Protein AF-A0A7U9RBQ2-F1 (afdb_monomer_lite)

pLDDT: mean 89.45, std 9.36, range [38.97, 98.12]

Structure (mmCIF, N/CA/C/O backbone):
data_AF-A0A7U9RBQ2-F1
#
_entry.id   AF-A0A7U9RBQ2-F1
#
loop_
_atom_site.group_PDB
_atom_site.id
_atom_site.type_symbol
_atom_site.label_atom_id
_atom_site.label_alt_id
_atom_site.label_comp_id
_atom_site.label_asym_id
_atom_site.label_entity_id
_atom_site.label_seq_id
_atom_site.pdbx_PDB_ins_code
_atom_site.Cartn_x
_atom_site.Cartn_y
_atom_site.Cartn_z
_atom_site.occupancy
_atom_site.B_iso_or_equiv
_atom_site.auth_seq_id
_atom_site.auth_comp_id
_atom_site.auth_asym_id
_atom_site.auth_atom_id
_atom_site.pdbx_PDB_model_num
ATOM 1 N N . MET A 1 1 ? -8.011 -4.672 11.203 1.00 78.19 1 MET A N 1
ATOM 2 C CA . MET A 1 1 ? -9.334 -5.337 11.297 1.00 78.19 1 MET A CA 1
ATOM 3 C C . MET A 1 1 ? -9.240 -6.671 11.997 1.00 78.19 1 MET A C 1
ATOM 5 O O . MET A 1 1 ? -9.972 -6.867 12.954 1.00 78.19 1 MET A O 1
ATOM 9 N N . ASP A 1 2 ? -8.351 -7.557 11.550 1.00 78.69 2 ASP A N 1
ATOM 10 C CA . ASP A 1 2 ? -8.229 -8.914 12.105 1.00 78.69 2 ASP A CA 1
ATOM 11 C C . ASP A 1 2 ? -7.796 -8.927 13.587 1.00 78.69 2 ASP A C 1
ATOM 13 O O . ASP A 1 2 ? -8.134 -9.848 14.318 1.00 78.69 2 ASP A O 1
ATOM 17 N N . GLU A 1 3 ? -7.149 -7.859 14.065 1.00 83.38 3 GLU A N 1
ATOM 18 C CA . GLU A 1 3 ? -6.858 -7.638 15.493 1.00 83.38 3 GLU A CA 1
ATOM 19 C C . GLU A 1 3 ? -8.115 -7.396 16.352 1.00 83.38 3 GLU A C 1
ATOM 21 O O . GLU A 1 3 ? -8.122 -7.701 17.540 1.00 83.38 3 GLU A O 1
ATOM 26 N N . PHE A 1 4 ? -9.188 -6.858 15.762 1.00 89.12 4 PHE A N 1
ATOM 27 C CA . PHE A 1 4 ? -10.422 -6.496 16.473 1.00 89.12 4 PHE A CA 1
ATOM 28 C C . PHE A 1 4 ? -11.581 -7.442 16.170 1.00 89.12 4 PHE A C 1
ATOM 30 O O . PHE A 1 4 ? -12.612 -7.359 16.832 1.00 89.12 4 PHE A O 1
ATOM 37 N N . ILE A 1 5 ? -11.458 -8.302 15.154 1.00 89.75 5 ILE A N 1
ATOM 38 C CA . ILE A 1 5 ? -12.539 -9.160 14.667 1.00 89.75 5 ILE A CA 1
ATOM 39 C C . ILE A 1 5 ? -12.012 -10.572 14.448 1.00 89.75 5 ILE A C 1
ATOM 41 O O . ILE A 1 5 ? -11.170 -10.818 13.589 1.00 89.75 5 ILE A O 1
ATOM 45 N N . ASN A 1 6 ? -12.599 -11.523 15.167 1.00 89.56 6 ASN A N 1
ATOM 46 C CA . ASN A 1 6 ? -12.469 -12.934 14.856 1.00 89.56 6 ASN A CA 1
ATOM 47 C C . ASN A 1 6 ? -13.595 -13.327 13.889 1.00 89.56 6 ASN A C 1
ATOM 49 O O . ASN A 1 6 ? -14.746 -13.514 14.295 1.00 89.56 6 ASN A O 1
ATOM 53 N N . TRP A 1 7 ? -13.248 -13.440 12.606 1.00 85.69 7 TRP A N 1
ATOM 54 C CA . TRP A 1 7 ? -14.196 -13.729 11.526 1.00 85.69 7 TRP A CA 1
ATOM 55 C C . TRP A 1 7 ? -14.815 -15.130 11.607 1.00 85.69 7 TRP A C 1
ATOM 57 O O . TRP A 1 7 ? -15.958 -15.299 11.200 1.00 85.69 7 TRP A O 1
ATOM 67 N N . GLU A 1 8 ? -14.108 -16.118 12.1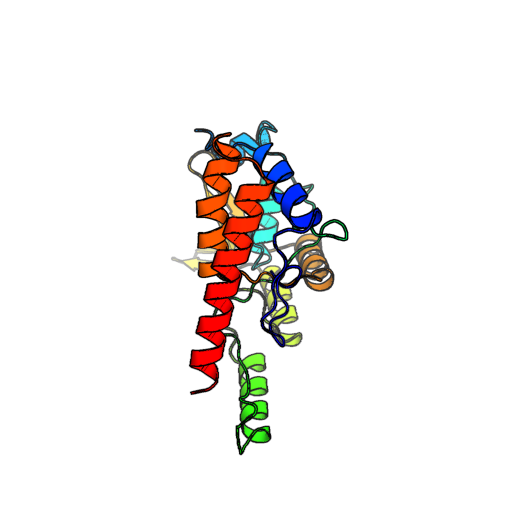64 1.00 84.19 8 GLU A N 1
ATOM 68 C CA . GLU A 1 8 ? -14.617 -17.491 12.312 1.00 84.19 8 GLU A CA 1
ATOM 69 C C . GLU A 1 8 ? -15.716 -17.586 13.375 1.00 84.19 8 GLU A C 1
ATOM 71 O O . GLU A 1 8 ? -16.709 -18.289 13.211 1.00 84.19 8 GLU A O 1
ATOM 76 N N . THR A 1 9 ? -15.540 -16.865 14.482 1.00 87.75 9 THR A N 1
ATOM 77 C CA . THR A 1 9 ? -16.480 -16.872 15.611 1.00 87.75 9 THR A CA 1
ATOM 78 C C . THR A 1 9 ? -17.471 -15.713 15.576 1.00 87.75 9 THR A C 1
ATOM 80 O O . THR A 1 9 ? -18.343 -15.643 16.443 1.00 87.75 9 THR A O 1
ATOM 83 N N . VAL A 1 10 ? -17.348 -14.808 14.596 1.00 87.62 10 VAL A N 1
ATOM 84 C CA . VAL A 1 10 ? -18.203 -13.621 14.431 1.00 87.62 10 VAL A CA 1
ATOM 85 C C . VAL A 1 10 ? -18.199 -12.761 15.709 1.00 87.62 10 VAL A C 1
ATOM 87 O O . VAL A 1 10 ? -19.224 -12.268 16.191 1.00 87.62 10 VAL A O 1
ATOM 90 N N . LYS A 1 11 ? -17.019 -12.621 16.324 1.00 90.31 11 LYS A N 1
ATOM 91 C CA . LYS A 1 11 ? -16.801 -11.819 17.538 1.00 90.31 11 LYS A CA 1
ATOM 92 C C . LYS A 1 11 ? -15.937 -10.613 17.222 1.00 90.31 11 LYS A C 1
ATOM 94 O O . LYS A 1 11 ? -14.989 -10.726 16.451 1.00 90.31 11 LYS A O 1
ATOM 99 N N . CYS A 1 12 ? -16.234 -9.490 17.863 1.00 93.88 12 CYS A N 1
ATOM 100 C CA . CYS A 1 12 ? -15.431 -8.281 17.770 1.00 93.88 12 CYS A CA 1
ATOM 101 C C . CYS A 1 12 ? -15.142 -7.681 19.146 1.00 93.88 12 CYS A C 1
ATOM 103 O O . CYS A 1 12 ? -15.925 -7.874 20.073 1.00 93.88 12 CYS A O 1
ATOM 105 N N . GLU A 1 13 ? -14.052 -6.927 19.259 1.00 94.50 13 GLU A N 1
ATOM 106 C CA . GLU A 1 13 ? -13.660 -6.225 20.479 1.00 94.50 13 GLU A CA 1
ATOM 107 C C . GLU A 1 13 ? -13.175 -4.807 20.159 1.00 94.50 13 GLU A C 1
ATOM 109 O O . GLU A 1 13 ? -12.022 -4.590 19.807 1.00 94.50 13 GLU A O 1
ATOM 114 N N . PHE A 1 14 ? -14.078 -3.834 20.288 1.00 96.25 14 PHE A N 1
ATOM 115 C CA . PHE A 1 14 ? -13.795 -2.405 20.100 1.00 96.25 14 PHE A CA 1
ATOM 116 C C . PHE A 1 14 ? -13.865 -1.598 21.406 1.00 96.25 14 PHE A C 1
ATOM 118 O O . PHE A 1 14 ? -13.741 -0.382 21.388 1.00 96.25 14 PHE A O 1
ATOM 125 N N . THR A 1 15 ? -14.072 -2.246 22.554 1.00 96.88 15 THR A N 1
ATOM 126 C CA . THR A 1 15 ? -14.120 -1.597 23.878 1.00 96.88 15 THR A CA 1
ATOM 127 C C . THR A 1 15 ? -12.834 -1.770 24.685 1.00 96.88 15 THR A C 1
ATOM 129 O O . THR A 1 15 ? -12.701 -1.170 25.754 1.00 96.88 15 THR A O 1
ATOM 132 N N . GLY A 1 16 ? -11.881 -2.554 24.176 1.00 94.56 16 GLY A N 1
ATOM 133 C CA . GLY A 1 16 ? -10.556 -2.728 24.762 1.00 94.56 16 GLY A CA 1
ATOM 134 C C . GLY A 1 16 ? -9.684 -1.472 24.686 1.00 94.56 16 GLY A C 1
ATOM 135 O O . GLY A 1 16 ? -9.874 -0.605 23.829 1.00 94.56 16 GLY A O 1
ATOM 136 N N . ASP A 1 17 ? -8.697 -1.396 25.579 1.00 93.56 17 ASP A N 1
ATOM 137 C CA . ASP A 1 17 ? -7.820 -0.226 25.715 1.00 93.56 17 ASP A CA 1
ATOM 138 C C . ASP A 1 17 ? -7.038 0.078 24.438 1.00 93.56 17 ASP A C 1
ATOM 140 O O . ASP A 1 17 ? -6.958 1.240 24.054 1.00 93.56 17 ASP A O 1
ATOM 144 N N . TYR A 1 18 ? -6.581 -0.951 23.721 1.00 90.19 18 TYR A N 1
ATOM 145 C CA . TYR A 1 18 ? -5.843 -0.785 22.468 1.00 90.19 18 TYR A CA 1
ATOM 146 C C . TYR A 1 18 ? -6.628 0.005 21.405 1.00 90.19 18 TYR A C 1
ATOM 148 O O . TYR A 1 18 ? -6.102 0.940 20.804 1.00 90.19 18 TYR A O 1
ATOM 156 N N . PHE A 1 19 ? -7.919 -0.297 21.212 1.00 93.44 19 PHE A N 1
ATOM 157 C CA . PHE A 1 19 ? -8.750 0.458 20.267 1.00 93.44 19 PHE A CA 1
ATOM 158 C C . PHE A 1 19 ? -8.955 1.908 20.721 1.00 93.44 19 PHE A C 1
ATOM 160 O O . PHE A 1 19 ? -8.943 2.840 19.916 1.00 93.44 19 PHE A O 1
ATOM 167 N N . LYS A 1 20 ? -9.114 2.119 22.030 1.00 95.31 20 LYS A N 1
ATOM 168 C CA . LYS A 1 20 ? -9.244 3.464 22.595 1.00 95.31 20 LYS A CA 1
ATOM 169 C C . LYS A 1 20 ? -7.944 4.261 22.460 1.00 95.31 20 LYS A C 1
ATOM 171 O O . LYS A 1 20 ? -7.999 5.454 22.184 1.00 95.31 20 LYS A O 1
ATOM 176 N N . ASP A 1 21 ? -6.786 3.629 22.624 1.00 91.94 21 ASP A N 1
ATOM 177 C CA . ASP A 1 21 ? -5.486 4.257 22.372 1.00 91.94 21 ASP A CA 1
ATOM 178 C C . ASP A 1 21 ? -5.345 4.676 20.911 1.00 91.94 21 ASP A C 1
ATOM 180 O O . ASP A 1 21 ? -4.911 5.794 20.644 1.00 91.94 21 ASP A O 1
ATOM 184 N N . LEU A 1 22 ? -5.813 3.851 19.972 1.00 90.31 22 LEU A N 1
ATOM 185 C CA . LEU A 1 22 ? -5.833 4.209 18.555 1.00 90.31 22 LEU A CA 1
ATOM 186 C C . LEU A 1 22 ? -6.697 5.452 18.283 1.00 90.31 22 LEU A C 1
ATOM 188 O O . LEU A 1 22 ? -6.266 6.350 17.563 1.00 90.31 22 LEU A O 1
ATOM 192 N N . LEU A 1 23 ? -7.894 5.541 18.876 1.00 93.00 23 LEU A N 1
ATOM 193 C CA . LEU A 1 23 ? -8.747 6.729 18.741 1.00 93.00 23 LEU A CA 1
ATOM 194 C C . LEU A 1 23 ? -8.129 7.968 19.405 1.00 93.00 23 LEU A C 1
ATOM 196 O O . LEU A 1 23 ? -8.217 9.059 18.843 1.00 93.00 23 LEU A O 1
ATOM 200 N N . ARG A 1 24 ? -7.497 7.818 20.579 1.00 93.31 24 ARG A N 1
ATOM 201 C CA . ARG A 1 24 ? -6.750 8.904 21.240 1.00 93.31 24 ARG A CA 1
ATOM 202 C C . ARG A 1 24 ? -5.644 9.426 20.335 1.00 93.31 24 ARG A C 1
ATOM 204 O O . ARG A 1 24 ? -5.594 10.624 20.091 1.00 93.31 24 ARG A O 1
ATOM 211 N N . PHE A 1 25 ? -4.827 8.523 19.801 1.00 88.75 25 PHE A N 1
ATOM 212 C CA . PHE A 1 25 ? -3.746 8.856 18.884 1.00 88.75 25 PHE A CA 1
ATOM 213 C C . PHE A 1 25 ? -4.275 9.563 17.634 1.00 88.75 25 PHE A C 1
ATOM 215 O O . PHE A 1 25 ? -3.819 10.650 17.307 1.00 88.75 25 PHE A O 1
ATOM 222 N N . ALA A 1 26 ? -5.303 9.016 16.978 1.00 89.06 26 ALA A N 1
ATOM 223 C CA . ALA A 1 26 ? -5.903 9.632 15.793 1.00 89.06 26 ALA A CA 1
ATOM 224 C C . ALA A 1 26 ? -6.424 11.055 16.060 1.00 89.06 26 ALA A C 1
ATOM 226 O O . ALA A 1 26 ? -6.301 11.925 15.203 1.00 89.06 26 ALA A O 1
ATOM 227 N N . LYS A 1 27 ? -6.959 11.312 17.260 1.00 90.31 27 LYS A N 1
ATOM 228 C CA . LYS A 1 27 ? -7.442 12.637 17.664 1.00 90.31 27 LYS A CA 1
ATOM 229 C C . LYS A 1 27 ? -6.330 13.687 17.768 1.00 90.31 27 LYS A C 1
ATOM 231 O O . LYS A 1 27 ? -6.611 14.868 17.575 1.00 90.31 27 LYS A O 1
ATOM 236 N N . GLU A 1 28 ? -5.093 13.287 18.068 1.00 87.25 28 GLU A N 1
ATOM 237 C CA . GLU A 1 28 ? -3.948 14.210 18.142 1.00 87.25 28 GLU A CA 1
ATOM 238 C C . GLU A 1 28 ? -3.584 14.794 16.770 1.00 87.25 28 GLU A C 1
ATOM 240 O O . GLU A 1 28 ? -3.012 15.882 16.690 1.00 87.25 28 GLU A O 1
ATOM 245 N N . TYR A 1 29 ? -3.975 14.116 15.688 1.00 78.75 29 TYR A N 1
ATOM 246 C CA . TYR A 1 29 ? -3.727 14.546 14.319 1.00 78.75 29 TYR A CA 1
ATOM 247 C C . TYR A 1 29 ? -5.009 15.095 13.691 1.00 78.75 29 TYR A C 1
ATOM 249 O O . TYR A 1 29 ? -5.823 14.373 13.117 1.00 78.75 29 TYR A O 1
ATOM 257 N N . SER A 1 30 ? -5.174 16.416 13.735 1.00 64.81 30 SER A N 1
ATOM 258 C CA . SER A 1 30 ? -6.153 17.096 12.889 1.00 64.81 30 SER A CA 1
ATOM 259 C C . SER A 1 30 ? -5.649 17.085 11.446 1.00 64.81 30 SER A C 1
ATOM 261 O O . SER A 1 30 ? -4.788 17.887 11.081 1.00 64.81 30 SER A O 1
ATOM 263 N N . GLY A 1 31 ? -6.156 16.166 10.623 1.00 62.00 31 GLY A N 1
ATOM 264 C CA . GLY A 1 31 ? -5.875 16.178 9.190 1.00 62.00 31 GLY A CA 1
ATOM 265 C C . GLY A 1 31 ? -6.195 17.550 8.587 1.00 62.00 31 GLY A C 1
ATOM 266 O O . GLY A 1 31 ? -7.254 18.121 8.849 1.00 62.00 31 GLY A O 1
ATOM 267 N N . GLY A 1 32 ? -5.272 18.090 7.797 1.00 58.75 32 GLY A N 1
ATOM 268 C CA . GLY A 1 32 ? -5.426 19.378 7.133 1.00 58.75 32 GLY A CA 1
ATOM 269 C C . GLY A 1 32 ? -4.809 19.322 5.748 1.00 58.75 32 GLY A C 1
ATOM 270 O O . GLY A 1 32 ? -3.636 18.998 5.602 1.00 58.75 32 GLY A O 1
ATOM 271 N N . TYR A 1 33 ? -5.609 19.634 4.730 1.00 54.50 33 TYR A N 1
ATOM 272 C CA . TYR A 1 33 ? -5.098 19.887 3.389 1.00 54.50 33 TYR A CA 1
ATOM 273 C C . TYR A 1 33 ? -4.350 21.222 3.442 1.00 54.50 33 TYR A C 1
ATOM 275 O O . TYR A 1 33 ? -4.971 22.275 3.621 1.00 54.50 33 TYR A O 1
ATOM 283 N N . THR A 1 34 ? -3.025 21.198 3.349 1.00 60.22 34 THR A N 1
ATOM 284 C CA . THR A 1 34 ? -2.266 22.424 3.104 1.00 60.22 34 THR A CA 1
ATOM 285 C C . THR A 1 34 ? -2.560 22.860 1.664 1.00 60.22 34 THR A C 1
ATOM 287 O O . THR A 1 34 ? -2.767 22.032 0.782 1.00 60.22 34 THR A O 1
ATOM 290 N N . GLN A 1 35 ? -2.640 24.166 1.388 1.00 67.44 35 GLN A N 1
ATOM 291 C CA . GLN A 1 35 ? -2.742 24.639 -0.008 1.00 67.44 35 GLN A CA 1
ATOM 292 C C . GLN A 1 35 ? -1.431 24.421 -0.792 1.00 67.44 35 GLN A C 1
ATOM 294 O O . GLN A 1 35 ? -1.346 24.763 -1.969 1.00 67.44 35 GLN A O 1
ATOM 299 N N . THR A 1 36 ? -0.416 23.880 -0.122 1.00 80.38 36 THR A N 1
ATOM 300 C CA . THR A 1 36 ? 0.915 23.575 -0.627 1.00 80.38 36 THR A CA 1
ATOM 301 C C . THR A 1 36 ? 0.892 22.261 -1.405 1.00 80.38 36 THR A C 1
ATOM 303 O O . THR A 1 36 ? 0.187 21.321 -1.035 1.00 80.38 36 THR A O 1
ATOM 306 N N . SER A 1 37 ? 1.660 22.182 -2.493 1.00 87.06 37 SER A N 1
ATOM 307 C CA . SER A 1 37 ? 1.802 20.929 -3.236 1.00 87.06 37 SER A CA 1
ATOM 308 C C . SER A 1 37 ? 2.556 19.890 -2.397 1.00 87.06 37 SER A C 1
ATOM 310 O O . SER A 1 37 ? 3.314 20.244 -1.491 1.00 87.06 37 SER A O 1
ATOM 312 N N . VAL A 1 38 ? 2.357 18.600 -2.679 1.00 85.19 38 VAL A N 1
ATOM 313 C CA . VAL A 1 38 ? 2.983 17.524 -1.891 1.00 85.19 38 VAL A CA 1
ATOM 314 C C . VAL A 1 38 ? 4.505 17.596 -1.994 1.00 85.19 38 VAL A C 1
ATOM 316 O O . VAL A 1 38 ? 5.178 17.462 -0.976 1.00 85.19 38 VAL A O 1
ATOM 319 N N . SER A 1 39 ? 5.053 17.872 -3.183 1.00 89.19 39 SER A N 1
ATOM 320 C CA . SER A 1 39 ? 6.505 17.988 -3.352 1.00 89.19 39 SER A CA 1
ATOM 321 C C . SER A 1 39 ? 7.085 19.149 -2.544 1.00 89.19 39 SER A C 1
ATOM 323 O O . SER A 1 39 ? 8.145 19.011 -1.941 1.00 89.19 39 SER A O 1
ATOM 325 N N . GLN A 1 40 ? 6.386 20.286 -2.494 1.00 89.50 40 GLN A N 1
ATOM 326 C CA . GLN A 1 40 ? 6.825 21.448 -1.728 1.00 89.50 40 GLN A CA 1
ATOM 327 C C . GLN A 1 40 ? 6.714 21.190 -0.221 1.00 89.50 40 GLN A C 1
ATOM 329 O O . GLN A 1 40 ? 7.654 21.479 0.509 1.00 89.50 40 GLN A O 1
ATOM 334 N N . ALA A 1 41 ? 5.619 20.585 0.241 1.00 88.62 41 ALA A N 1
ATOM 335 C CA . ALA A 1 41 ? 5.433 20.263 1.653 1.00 88.62 41 ALA A CA 1
ATOM 336 C C . ALA A 1 41 ? 6.459 19.231 2.165 1.00 88.62 41 ALA A C 1
ATOM 338 O O . ALA A 1 41 ? 6.899 19.318 3.311 1.00 88.62 41 ALA A O 1
ATOM 339 N N . ILE A 1 42 ? 6.881 18.281 1.321 1.00 88.69 42 ILE A N 1
ATOM 340 C CA . ILE A 1 42 ? 7.999 17.376 1.632 1.00 88.69 42 ILE A CA 1
ATOM 341 C C . ILE A 1 42 ? 9.316 18.164 1.689 1.00 88.69 42 ILE A C 1
ATOM 343 O O . ILE A 1 42 ? 10.042 18.064 2.676 1.00 88.69 42 ILE A O 1
ATOM 347 N N . ALA A 1 43 ? 9.607 18.991 0.679 1.00 87.44 43 ALA A N 1
ATOM 348 C CA . ALA A 1 43 ? 10.851 19.761 0.606 1.00 87.44 43 ALA A CA 1
ATOM 349 C C . ALA A 1 43 ? 11.018 20.777 1.755 1.00 87.44 43 ALA A C 1
ATOM 351 O O . ALA A 1 43 ? 12.137 21.032 2.200 1.00 87.44 43 ALA A O 1
ATOM 352 N N . GLU A 1 44 ? 9.918 21.355 2.242 1.00 89.12 44 GLU A N 1
ATOM 353 C CA . GLU A 1 44 ? 9.892 22.303 3.365 1.00 89.12 44 GLU A CA 1
ATOM 354 C C . GLU A 1 44 ? 9.909 21.604 4.739 1.00 89.12 44 GLU A C 1
ATOM 356 O O . GLU A 1 44 ? 10.135 22.259 5.756 1.00 89.12 44 GLU A O 1
ATOM 361 N N . GLY A 1 45 ? 9.734 20.277 4.781 1.00 85.81 45 GLY A N 1
ATOM 362 C CA . GLY A 1 45 ? 9.688 19.494 6.020 1.00 85.81 45 GLY A CA 1
ATOM 363 C C . GLY A 1 45 ? 8.348 19.563 6.762 1.00 85.81 45 GLY A C 1
ATOM 364 O O . GLY A 1 45 ? 8.261 19.109 7.903 1.00 85.81 45 GLY A O 1
ATOM 365 N N . ASP A 1 46 ? 7.303 20.092 6.121 1.00 84.88 46 ASP A N 1
ATOM 366 C CA . ASP A 1 46 ? 5.937 20.147 6.656 1.00 84.88 46 ASP A CA 1
ATOM 367 C C . ASP A 1 46 ? 5.270 18.760 6.670 1.00 84.88 46 ASP A C 1
ATOM 369 O O . ASP A 1 46 ? 4.378 18.493 7.479 1.00 84.88 46 ASP A O 1
ATOM 373 N N . VAL A 1 47 ? 5.713 17.856 5.787 1.00 81.81 47 VAL A N 1
ATOM 374 C CA . VAL A 1 47 ? 5.279 16.454 5.733 1.00 81.81 47 VAL A CA 1
ATOM 375 C C . VAL A 1 47 ? 6.448 15.541 6.088 1.00 81.81 47 VAL A C 1
ATOM 377 O O . VAL A 1 47 ? 7.355 15.328 5.290 1.00 81.81 47 VAL A O 1
ATOM 380 N N . LEU A 1 48 ? 6.389 14.949 7.283 1.00 77.44 48 LEU A N 1
ATOM 381 C CA . LEU A 1 48 ? 7.377 13.964 7.744 1.00 77.44 48 LEU A CA 1
ATOM 382 C C . LEU A 1 48 ? 7.086 12.545 7.238 1.00 77.44 48 LEU A C 1
ATOM 384 O O . LEU A 1 48 ? 8.005 11.759 7.041 1.00 77.44 48 LEU A O 1
ATOM 388 N N . LEU A 1 49 ? 5.807 12.207 7.050 1.00 81.75 49 LEU A N 1
ATOM 389 C CA . LEU A 1 49 ? 5.343 10.884 6.632 1.00 81.75 49 LEU A CA 1
ATOM 390 C C . LEU A 1 49 ? 4.227 11.049 5.603 1.00 81.75 49 LEU A C 1
ATOM 392 O O . LEU A 1 49 ? 3.301 11.831 5.817 1.00 81.75 49 LEU A O 1
ATOM 396 N N . SER A 1 50 ? 4.284 10.284 4.515 1.00 82.75 50 SER A N 1
ATOM 397 C CA . SER A 1 50 ? 3.199 10.201 3.538 1.00 82.75 50 SER A CA 1
ATOM 398 C C . SER A 1 50 ? 2.735 8.760 3.361 1.00 82.75 50 SER A C 1
ATOM 400 O O . SER A 1 50 ? 3.472 7.799 3.593 1.00 82.75 50 SER A O 1
ATOM 402 N N . ILE A 1 51 ? 1.469 8.608 2.973 1.00 83.38 51 ILE A N 1
ATOM 403 C CA . ILE A 1 51 ? 0.920 7.311 2.594 1.00 83.38 51 ILE A CA 1
ATOM 404 C C . ILE A 1 51 ? 1.282 7.071 1.128 1.00 83.38 51 ILE A C 1
ATOM 406 O O . ILE A 1 51 ? 0.773 7.759 0.245 1.00 83.38 51 ILE A O 1
ATOM 410 N N . GLY A 1 52 ? 2.143 6.085 0.881 1.00 81.81 52 GLY A N 1
ATOM 411 C CA . GLY A 1 52 ? 2.549 5.664 -0.458 1.00 81.81 52 GLY A CA 1
ATOM 412 C C . GLY A 1 52 ? 2.000 4.288 -0.834 1.00 81.81 52 GLY A C 1
ATOM 413 O O . GLY A 1 52 ? 1.802 3.422 0.019 1.00 81.81 52 GLY A O 1
ATOM 414 N N . VAL A 1 53 ? 1.787 4.073 -2.133 1.00 88.88 53 VAL A N 1
ATOM 415 C CA . VAL A 1 53 ? 1.533 2.752 -2.723 1.00 88.88 53 VAL A CA 1
ATOM 416 C C . VAL A 1 53 ? 2.641 2.485 -3.731 1.00 88.88 53 VAL A C 1
ATOM 418 O O . VAL A 1 53 ? 2.779 3.231 -4.694 1.00 88.88 53 VAL A O 1
ATOM 421 N N . ILE 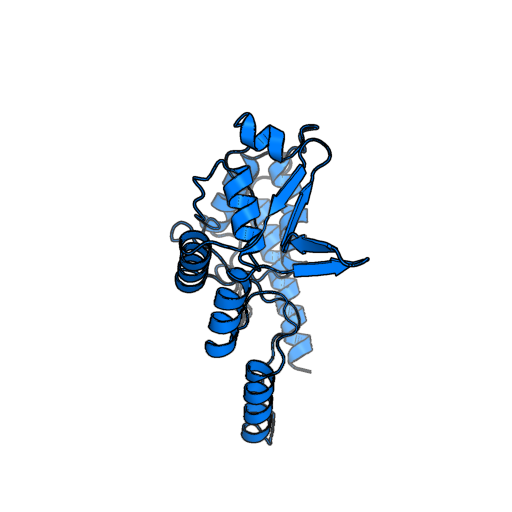A 1 54 ? 3.418 1.425 -3.509 1.00 93.50 54 ILE A N 1
ATOM 422 C CA . ILE A 1 54 ? 4.470 0.990 -4.432 1.00 93.50 54 ILE A CA 1
ATOM 423 C C . ILE A 1 54 ? 3.963 -0.230 -5.189 1.00 93.50 54 ILE A C 1
ATOM 425 O O . ILE A 1 54 ? 3.716 -1.282 -4.600 1.00 93.50 54 ILE A O 1
ATOM 429 N N . SER A 1 55 ? 3.778 -0.075 -6.496 1.00 93.50 55 SER A N 1
ATOM 430 C CA . SER A 1 55 ? 3.268 -1.117 -7.392 1.00 93.50 55 SER A CA 1
ATOM 431 C C . SER A 1 55 ? 4.216 -1.420 -8.559 1.00 93.50 55 SER A C 1
ATOM 433 O O . SER A 1 55 ? 3.973 -2.339 -9.343 1.00 93.50 55 SER A O 1
ATOM 435 N N . SER A 1 56 ? 5.305 -0.659 -8.663 1.00 95.56 56 SER A N 1
ATOM 436 C CA . SER A 1 56 ? 6.348 -0.774 -9.674 1.00 95.56 56 SER A CA 1
ATOM 437 C C . SER A 1 56 ? 7.671 -0.194 -9.157 1.00 95.56 56 SER A C 1
ATOM 439 O O . SER A 1 56 ? 7.701 0.504 -8.143 1.00 95.56 56 SER A O 1
ATOM 441 N N . VAL A 1 57 ? 8.772 -0.448 -9.872 1.00 97.06 57 VAL A N 1
ATOM 442 C CA . VAL A 1 57 ? 10.068 0.200 -9.587 1.00 97.06 57 VAL A CA 1
ATOM 443 C C . VAL A 1 57 ? 10.012 1.704 -9.878 1.00 97.06 57 VAL A C 1
ATOM 445 O O . VAL A 1 57 ? 10.587 2.499 -9.148 1.00 97.06 57 VAL A O 1
ATOM 448 N N . THR A 1 58 ? 9.229 2.105 -10.879 1.00 96.81 58 THR A N 1
ATOM 449 C CA . THR A 1 58 ? 8.943 3.508 -11.209 1.00 96.81 58 THR A CA 1
ATOM 450 C C . THR A 1 58 ? 8.306 4.254 -10.033 1.00 96.81 58 THR A C 1
ATOM 452 O O . THR A 1 58 ? 8.716 5.374 -9.739 1.00 96.81 58 THR A O 1
ATOM 455 N N . ASP A 1 59 ? 7.362 3.633 -9.315 1.00 95.69 59 ASP A N 1
ATOM 456 C CA . ASP A 1 59 ? 6.763 4.242 -8.118 1.00 95.69 59 ASP A CA 1
ATOM 457 C C . ASP A 1 59 ? 7.820 4.480 -7.032 1.00 95.69 59 ASP A C 1
ATOM 459 O O . ASP A 1 59 ? 7.840 5.545 -6.418 1.00 95.69 59 ASP A O 1
ATOM 463 N N . TYR A 1 60 ? 8.722 3.512 -6.820 1.00 95.81 60 TYR A N 1
ATOM 464 C CA . TYR A 1 60 ? 9.836 3.656 -5.881 1.00 95.81 60 TYR A CA 1
ATOM 465 C C . TYR A 1 60 ? 10.755 4.820 -6.269 1.00 95.81 60 TYR A C 1
ATOM 467 O O . TYR A 1 60 ? 11.031 5.665 -5.423 1.00 95.81 60 TYR A O 1
ATOM 475 N N . GLN A 1 61 ? 11.166 4.913 -7.538 1.00 96.75 61 GLN A N 1
ATOM 476 C CA . GLN A 1 61 ? 12.023 6.002 -8.026 1.00 96.75 61 GLN A CA 1
ATOM 477 C C . GLN A 1 61 ? 11.371 7.372 -7.824 1.00 96.75 61 GLN A C 1
ATOM 479 O O . GLN A 1 61 ? 12.025 8.306 -7.371 1.00 96.75 61 GLN A O 1
ATOM 484 N N . ILE A 1 62 ? 10.067 7.480 -8.103 1.00 95.31 62 ILE A N 1
ATOM 485 C CA . ILE A 1 62 ? 9.305 8.711 -7.875 1.00 95.31 62 ILE A CA 1
ATOM 486 C C . ILE A 1 62 ? 9.315 9.094 -6.393 1.00 95.31 62 ILE A C 1
ATOM 488 O O . ILE A 1 62 ? 9.565 10.252 -6.068 1.00 95.31 62 ILE A O 1
ATOM 492 N N . GLN A 1 63 ? 9.060 8.144 -5.488 1.00 93.88 63 GLN A N 1
ATOM 493 C CA . GLN A 1 63 ? 9.121 8.435 -4.054 1.00 93.88 63 GLN A CA 1
ATOM 494 C C . GLN A 1 63 ? 10.545 8.795 -3.614 1.00 93.88 63 GLN A C 1
ATOM 496 O O . GLN A 1 63 ? 10.721 9.745 -2.861 1.00 93.88 63 GLN A O 1
ATOM 501 N N . SER A 1 64 ? 11.561 8.082 -4.100 1.00 93.31 64 SER A N 1
ATOM 502 C CA . SER A 1 64 ? 12.958 8.347 -3.753 1.00 93.31 64 SER A CA 1
ATOM 503 C C . SER A 1 64 ? 13.368 9.764 -4.165 1.00 93.31 64 SER A C 1
ATOM 505 O O . SER A 1 64 ? 13.868 10.517 -3.335 1.00 93.31 64 SER A O 1
ATOM 507 N N . GLU A 1 65 ? 13.039 10.189 -5.388 1.00 93.31 65 GLU A N 1
ATOM 508 C CA . GLU A 1 65 ? 13.297 11.552 -5.874 1.00 93.31 65 GLU A CA 1
ATOM 509 C C . GLU A 1 65 ? 12.581 12.616 -5.025 1.00 93.31 65 GLU A C 1
ATOM 511 O O . GLU A 1 65 ? 13.193 13.606 -4.624 1.00 93.31 65 GLU A O 1
ATOM 516 N N . LEU A 1 66 ? 11.300 12.407 -4.690 1.00 91.38 66 LEU A N 1
ATOM 517 C CA . LEU A 1 66 ? 10.531 13.350 -3.865 1.00 91.38 66 LEU A CA 1
ATOM 518 C C . LEU A 1 66 ? 11.128 13.549 -2.468 1.00 91.38 66 LEU A C 1
ATOM 520 O O . LEU A 1 66 ? 11.062 14.652 -1.928 1.00 91.38 66 LEU A O 1
ATOM 524 N N . TYR A 1 67 ? 11.710 12.495 -1.896 1.00 90.69 67 TYR A N 1
ATOM 525 C CA . TYR A 1 67 ? 12.338 12.506 -0.575 1.00 90.69 67 TYR A CA 1
ATOM 526 C C . TYR A 1 67 ? 13.856 12.761 -0.623 1.00 90.69 67 TYR A C 1
ATOM 528 O O . TYR A 1 67 ? 14.533 12.663 0.398 1.00 90.69 67 TYR A O 1
ATOM 536 N N . GLY A 1 68 ? 14.406 13.128 -1.786 1.00 88.38 68 GLY A N 1
ATOM 537 C CA . GLY A 1 68 ? 15.819 13.490 -1.933 1.00 88.38 68 GLY A CA 1
ATOM 538 C C . GLY A 1 68 ? 16.796 12.309 -1.874 1.00 88.38 68 GLY A C 1
ATOM 539 O O . GLY A 1 68 ? 17.967 12.504 -1.552 1.00 88.38 68 GLY A O 1
ATOM 540 N N . GLY A 1 69 ? 16.330 11.096 -2.175 1.00 85.56 69 GLY A N 1
ATOM 541 C CA . GLY A 1 69 ? 17.132 9.875 -2.286 1.00 85.56 69 GLY A CA 1
ATOM 542 C C . GLY A 1 69 ? 17.273 9.057 -0.998 1.00 85.56 69 GLY A C 1
ATOM 543 O O . GLY A 1 69 ? 17.729 7.918 -1.065 1.00 85.56 69 GLY A O 1
ATOM 544 N N . ASP A 1 70 ? 16.881 9.598 0.161 1.00 82.69 70 ASP A N 1
ATOM 545 C CA . ASP A 1 70 ? 16.909 8.894 1.452 1.00 82.69 70 ASP A CA 1
ATOM 546 C C . ASP A 1 70 ? 15.483 8.538 1.893 1.00 82.69 70 ASP A C 1
ATOM 548 O O . ASP A 1 70 ? 14.799 9.295 2.585 1.00 82.69 70 ASP A O 1
ATOM 552 N N . LEU A 1 71 ? 15.004 7.387 1.418 1.00 86.94 71 LEU A N 1
ATOM 553 C CA . LEU A 1 71 ? 13.637 6.919 1.621 1.00 86.94 71 LEU A CA 1
ATOM 554 C C . LEU A 1 71 ? 13.615 5.625 2.438 1.00 86.94 71 LEU A C 1
ATOM 556 O O . LEU A 1 71 ? 14.275 4.646 2.102 1.00 86.94 71 LEU A O 1
ATOM 560 N N . THR A 1 72 ? 12.776 5.586 3.476 1.00 88.44 72 THR A N 1
ATOM 561 C CA . THR A 1 72 ? 12.517 4.372 4.264 1.00 88.44 72 THR A CA 1
ATOM 562 C C . THR A 1 72 ? 11.023 4.074 4.335 1.00 88.44 72 THR A C 1
ATOM 564 O O . THR A 1 72 ? 10.222 4.918 4.737 1.00 88.44 72 THR A O 1
ATOM 567 N N . PHE A 1 73 ? 10.642 2.834 4.024 1.00 89.38 73 PHE A N 1
ATOM 568 C CA . PHE A 1 73 ? 9.269 2.353 4.177 1.00 89.38 73 PHE A CA 1
ATOM 569 C C . PHE A 1 73 ? 9.066 1.717 5.554 1.00 89.38 73 PHE A C 1
ATOM 571 O O . PHE A 1 73 ? 9.265 0.520 5.735 1.00 89.38 73 PHE A O 1
ATOM 578 N N . ILE A 1 74 ? 8.636 2.515 6.533 1.00 88.44 74 ILE A N 1
ATOM 579 C CA . ILE A 1 74 ? 8.380 2.027 7.903 1.00 88.44 74 ILE A CA 1
ATOM 580 C C . ILE A 1 74 ? 7.022 1.321 8.060 1.00 88.44 74 ILE A C 1
ATOM 582 O O . ILE A 1 74 ? 6.816 0.564 9.009 1.00 88.44 74 ILE A O 1
ATOM 586 N N . GLY A 1 75 ? 6.101 1.552 7.118 1.00 87.44 75 GLY A N 1
ATOM 587 C CA . GLY A 1 75 ? 4.763 0.967 7.107 1.00 87.44 75 GLY A CA 1
ATOM 588 C C . GLY A 1 75 ? 3.773 1.601 8.088 1.00 87.44 75 GLY A C 1
ATOM 589 O O . GLY A 1 75 ? 3.971 2.717 8.562 1.00 87.44 75 GLY A O 1
ATOM 590 N N . TYR A 1 76 ? 2.671 0.898 8.353 1.00 82.06 76 TYR A N 1
ATOM 591 C CA . TYR A 1 76 ? 1.606 1.381 9.235 1.00 82.06 76 TYR A CA 1
ATOM 592 C C . TYR A 1 76 ? 1.881 1.018 10.697 1.00 82.06 76 TYR A C 1
ATOM 594 O O . TYR A 1 76 ? 2.484 -0.029 10.946 1.00 82.06 76 TYR A O 1
ATOM 602 N N . PRO A 1 77 ? 1.400 1.823 11.663 1.00 78.44 77 PRO A N 1
ATOM 603 C CA . PRO A 1 77 ? 1.357 1.419 13.064 1.00 78.44 77 PRO A CA 1
ATOM 604 C C . PRO A 1 77 ? 0.546 0.127 13.245 1.00 78.44 77 PRO A C 1
ATOM 606 O O . PRO A 1 77 ? -0.529 -0.027 12.665 1.00 78.44 77 PRO A O 1
ATOM 609 N N . THR A 1 78 ? 1.060 -0.781 14.067 1.00 76.94 78 THR A N 1
ATOM 610 C CA . THR A 1 78 ? 0.462 -2.074 14.442 1.00 76.94 78 THR A CA 1
ATOM 611 C C . THR A 1 78 ? 0.625 -2.292 15.946 1.00 76.94 78 THR A C 1
ATOM 613 O O . THR A 1 78 ? 1.356 -1.545 16.601 1.00 76.94 78 THR A O 1
ATOM 616 N N . ALA A 1 79 ? -0.029 -3.306 16.518 1.00 72.25 79 ALA A N 1
ATOM 617 C CA . ALA A 1 79 ? 0.126 -3.621 17.941 1.00 72.25 79 ALA A CA 1
ATOM 618 C C . ALA A 1 79 ? 1.586 -3.943 18.335 1.00 72.25 79 ALA A C 1
ATOM 620 O O . ALA A 1 79 ? 2.013 -3.593 19.434 1.00 72.25 79 ALA A O 1
ATOM 621 N N . ASP A 1 80 ? 2.358 -4.537 17.418 1.00 76.06 80 ASP A N 1
ATOM 622 C CA . ASP A 1 80 ? 3.735 -4.991 17.653 1.00 76.06 80 ASP A CA 1
ATOM 623 C C . ASP A 1 80 ? 4.811 -4.018 17.117 1.00 76.06 80 ASP A C 1
ATOM 625 O O . ASP A 1 80 ? 5.998 -4.347 17.103 1.00 76.06 80 ASP A O 1
ATOM 629 N N . GLY A 1 81 ? 4.428 -2.808 16.686 1.00 82.69 81 GLY A N 1
ATOM 630 C CA . GLY A 1 81 ? 5.349 -1.796 16.154 1.00 82.69 81 GLY A CA 1
ATOM 631 C C . GLY A 1 81 ? 4.863 -1.194 14.839 1.00 82.69 81 GLY A C 1
ATOM 632 O O . GLY A 1 81 ? 3.752 -0.673 14.768 1.00 82.69 81 GLY A O 1
ATOM 633 N N . SER A 1 82 ? 5.673 -1.251 13.784 1.00 85.50 82 SER A N 1
ATOM 634 C CA . SER A 1 82 ? 5.292 -0.790 12.445 1.00 85.50 82 SER A CA 1
ATOM 635 C C . SER A 1 82 ? 5.558 -1.865 11.395 1.00 85.50 82 SER A C 1
ATOM 637 O O . SER A 1 82 ? 6.454 -2.691 11.560 1.00 85.50 82 SER A O 1
ATOM 639 N N . GLY A 1 83 ? 4.790 -1.866 10.307 1.00 86.12 83 GLY A N 1
ATOM 640 C CA . GLY A 1 83 ? 5.061 -2.781 9.201 1.00 86.12 83 GLY A CA 1
ATOM 641 C C . GLY A 1 83 ? 4.345 -2.422 7.910 1.00 86.12 83 GLY A C 1
ATOM 642 O O . GLY A 1 83 ? 3.216 -1.920 7.906 1.00 86.12 83 GLY A O 1
ATOM 643 N N . THR A 1 84 ? 5.015 -2.669 6.788 1.00 89.56 84 THR A N 1
ATOM 644 C CA . THR A 1 84 ? 4.450 -2.484 5.449 1.00 89.56 84 THR A CA 1
ATOM 645 C C . THR A 1 84 ? 3.370 -3.528 5.189 1.00 89.56 84 THR A C 1
ATOM 647 O O . THR A 1 84 ? 3.364 -4.613 5.775 1.00 89.56 84 THR A O 1
ATOM 650 N N . ALA A 1 85 ? 2.407 -3.177 4.338 1.00 88.56 85 ALA A N 1
ATOM 651 C CA . ALA A 1 85 ? 1.246 -4.011 4.079 1.00 88.56 85 ALA A CA 1
ATOM 652 C C . ALA A 1 85 ? 1.046 -4.237 2.579 1.00 88.56 85 ALA A C 1
ATOM 654 O O . ALA A 1 85 ? 1.086 -3.295 1.790 1.00 88.56 85 ALA A O 1
ATOM 655 N N . ILE A 1 86 ? 0.766 -5.482 2.195 1.00 89.19 86 ILE A N 1
ATOM 656 C CA . ILE A 1 86 ? 0.468 -5.858 0.813 1.00 89.19 86 ILE A CA 1
ATOM 657 C C . ILE A 1 86 ? -1.018 -5.642 0.535 1.00 89.19 86 ILE A C 1
ATOM 659 O O . ILE A 1 86 ? -1.883 -6.253 1.172 1.00 89.19 86 ILE A O 1
ATOM 663 N N . GLY A 1 87 ? -1.315 -4.797 -0.450 1.00 87.44 87 GLY A N 1
ATOM 664 C CA . GLY A 1 87 ? -2.635 -4.678 -1.061 1.00 87.44 87 GLY A CA 1
ATOM 665 C C . GLY A 1 87 ? -2.721 -5.509 -2.339 1.00 87.44 87 GLY A C 1
ATOM 666 O O . GLY A 1 87 ? -1.794 -5.522 -3.142 1.00 87.44 87 GLY A O 1
ATOM 667 N N . TYR A 1 88 ? -3.849 -6.187 -2.552 1.00 83.00 88 TYR A N 1
ATOM 668 C CA . TYR A 1 88 ? -4.107 -6.889 -3.809 1.00 83.00 88 TYR A CA 1
ATOM 669 C C . TYR A 1 88 ? -4.841 -5.968 -4.776 1.00 83.00 88 TYR A C 1
ATOM 671 O O . TYR A 1 88 ? -5.878 -5.400 -4.432 1.00 83.00 88 TYR A O 1
ATOM 679 N N . ARG A 1 89 ? -4.331 -5.869 -6.003 1.00 76.00 89 ARG A N 1
ATOM 680 C CA . ARG A 1 89 ? -5.028 -5.216 -7.109 1.00 76.00 89 ARG A CA 1
ATOM 681 C C . ARG A 1 89 ? -5.906 -6.241 -7.829 1.00 76.00 89 ARG A C 1
ATOM 683 O O . ARG A 1 89 ? -5.418 -7.274 -8.274 1.00 76.00 89 ARG A O 1
ATOM 690 N N . GLY A 1 90 ? -7.191 -5.929 -7.979 1.00 70.25 90 GLY A N 1
ATOM 691 C CA . GLY A 1 90 ? -8.138 -6.765 -8.717 1.00 70.25 90 GLY A CA 1
ATOM 692 C C . GLY A 1 90 ? -8.675 -7.956 -7.917 1.00 70.25 90 GLY A C 1
ATOM 693 O O . GLY A 1 90 ? -8.837 -7.891 -6.699 1.00 70.25 90 GLY A O 1
ATOM 694 N N . SER A 1 91 ? -9.016 -9.032 -8.629 1.00 68.81 91 SER A N 1
ATOM 695 C CA . SER A 1 91 ? -9.719 -10.179 -8.047 1.00 68.81 91 SER A CA 1
ATOM 696 C C . SER A 1 91 ? -8.773 -11.083 -7.262 1.00 68.81 91 SER A C 1
ATOM 698 O O . SER A 1 91 ? -7.764 -11.551 -7.784 1.00 68.81 91 SER A O 1
ATOM 700 N N . GLN A 1 92 ? -9.139 -11.382 -6.018 1.00 78.12 92 GLN A N 1
ATOM 701 C CA . GLN A 1 92 ? -8.542 -12.474 -5.254 1.00 78.12 92 GLN A CA 1
ATOM 702 C C . GLN A 1 92 ? -9.193 -13.783 -5.702 1.00 78.12 92 GLN A C 1
ATOM 704 O O . GLN A 1 92 ? -10.419 -13.888 -5.730 1.00 78.12 92 GLN A O 1
ATOM 709 N N . LEU A 1 93 ? -8.379 -14.771 -6.069 1.00 85.75 93 LEU A N 1
ATOM 710 C CA . LEU A 1 93 ? -8.874 -16.097 -6.426 1.00 85.75 93 LEU A CA 1
ATOM 711 C C . LEU A 1 93 ? -9.005 -16.957 -5.170 1.00 85.75 93 LEU A C 1
ATOM 713 O O . LEU A 1 93 ? -8.090 -17.017 -4.351 1.00 85.75 93 LEU A O 1
ATOM 717 N N . ALA A 1 94 ? -10.135 -17.644 -5.048 1.00 89.44 94 ALA A N 1
ATOM 718 C CA . ALA A 1 94 ? -10.388 -18.625 -4.004 1.00 89.44 94 ALA A CA 1
ATOM 719 C C . ALA A 1 94 ? -11.080 -19.848 -4.612 1.00 89.44 94 ALA A C 1
ATOM 721 O O . ALA A 1 94 ? -11.836 -19.729 -5.577 1.00 89.44 94 ALA A O 1
ATOM 722 N N . ILE A 1 95 ? -10.824 -21.021 -4.036 1.00 94.06 95 ILE A N 1
ATOM 723 C CA . ILE A 1 95 ? -11.523 -22.259 -4.384 1.00 94.06 95 ILE A CA 1
ATOM 724 C C . ILE A 1 95 ? -12.591 -22.482 -3.321 1.00 94.06 95 ILE A C 1
ATOM 726 O O . ILE A 1 95 ? -12.283 -22.489 -2.129 1.00 94.06 95 ILE A O 1
ATOM 730 N N . SER A 1 96 ? -13.843 -22.649 -3.748 1.00 93.06 96 SER A N 1
ATOM 731 C CA . SER A 1 96 ? -14.932 -22.962 -2.824 1.00 93.06 96 SER A CA 1
ATOM 732 C C . SER A 1 96 ? -14.653 -24.279 -2.100 1.00 93.06 96 SER A C 1
ATOM 734 O O . SER A 1 96 ? -14.294 -25.281 -2.728 1.00 93.06 96 SER A O 1
ATOM 736 N N . ASN A 1 97 ? -14.872 -24.294 -0.785 1.00 90.44 97 ASN A N 1
ATOM 737 C CA . ASN A 1 97 ? -14.792 -25.518 0.006 1.00 90.44 97 ASN A CA 1
ATOM 738 C C . ASN A 1 97 ? -15.799 -26.580 -0.475 1.00 90.44 97 ASN A C 1
ATOM 740 O O . ASN A 1 97 ? -15.515 -27.775 -0.399 1.00 90.44 97 ASN A O 1
ATOM 744 N N . ASP A 1 98 ? -16.917 -26.143 -1.051 1.00 93.50 98 ASP A N 1
ATOM 745 C CA . ASP A 1 98 ? -17.992 -27.011 -1.538 1.00 93.50 98 ASP A CA 1
ATOM 746 C C . ASP A 1 98 ? -17.813 -27.408 -3.011 1.00 93.50 98 ASP A C 1
ATOM 748 O O . ASP A 1 98 ? -18.697 -28.014 -3.605 1.00 93.50 98 ASP A O 1
ATOM 752 N N . SER A 1 99 ? -16.681 -27.061 -3.635 1.00 94.69 99 SER A N 1
ATOM 753 C CA . SER A 1 99 ? -16.384 -27.499 -4.999 1.00 94.69 99 SER A CA 1
ATOM 754 C C . SER A 1 99 ? -16.127 -29.007 -5.044 1.00 94.69 99 SER A C 1
ATOM 756 O O . SER A 1 99 ? -15.311 -29.520 -4.267 1.00 94.69 99 SER A O 1
ATOM 758 N N . ASP A 1 100 ? -16.783 -29.685 -5.988 1.00 96.06 100 ASP A N 1
ATOM 759 C CA . ASP A 1 100 ? -16.579 -31.108 -6.278 1.00 96.06 100 ASP A CA 1
ATOM 760 C C . ASP A 1 100 ? -15.265 -31.376 -7.042 1.00 96.06 100 ASP A C 1
ATOM 762 O O . ASP A 1 100 ? -14.713 -32.467 -6.935 1.00 96.06 100 ASP A O 1
ATOM 766 N N . ASP A 1 101 ? -14.718 -30.370 -7.741 1.00 96.19 101 ASP A N 1
ATOM 767 C CA . ASP A 1 101 ? -13.540 -30.482 -8.619 1.00 96.19 101 ASP A CA 1
ATOM 768 C C . ASP A 1 101 ? -12.397 -29.540 -8.180 1.00 96.19 101 ASP A C 1
ATOM 770 O O . ASP A 1 101 ? -11.899 -28.702 -8.946 1.00 96.19 101 ASP A O 1
ATOM 774 N N . LYS A 1 102 ? -11.966 -29.653 -6.917 1.00 96.94 102 LYS A N 1
ATOM 775 C CA . LYS A 1 102 ? -10.936 -28.773 -6.327 1.00 96.94 102 LYS A CA 1
ATOM 776 C C . LYS A 1 102 ? -9.600 -28.847 -7.064 1.00 96.94 102 LYS A C 1
ATOM 778 O O . LYS A 1 102 ? -8.922 -27.830 -7.201 1.00 96.94 102 LYS A O 1
ATOM 783 N N . GLU A 1 103 ? -9.227 -30.020 -7.566 1.00 97.12 103 GLU A N 1
ATOM 784 C CA . GLU A 1 103 ? -7.989 -30.235 -8.312 1.00 97.12 103 GLU A CA 1
ATOM 785 C C . GLU A 1 103 ? -7.992 -29.455 -9.630 1.00 97.12 103 GLU A C 1
ATOM 787 O O . GLU A 1 103 ? -7.030 -28.753 -9.933 1.00 97.12 103 GLU A O 1
ATOM 792 N N . ALA A 1 104 ? -9.086 -29.512 -10.394 1.00 96.75 104 ALA A N 1
ATOM 793 C CA . ALA A 1 104 ? -9.201 -28.773 -11.650 1.00 96.75 104 ALA A CA 1
ATOM 794 C C . ALA A 1 104 ? -9.228 -27.255 -11.411 1.00 96.75 104 ALA A C 1
ATOM 796 O O . ALA A 1 104 ? -8.567 -26.498 -12.128 1.00 96.75 104 ALA A O 1
ATOM 797 N N . ALA A 1 105 ? -9.936 -26.806 -10.368 1.00 96.88 105 ALA A N 1
ATOM 798 C CA . ALA A 1 105 ? -9.921 -25.407 -9.951 1.00 96.88 105 ALA A CA 1
ATOM 799 C C . ALA A 1 105 ? -8.505 -24.946 -9.559 1.00 96.88 105 ALA A C 1
ATOM 801 O O . ALA A 1 105 ? -8.087 -23.845 -9.920 1.00 96.88 105 ALA A O 1
ATOM 802 N N . TRP A 1 106 ? -7.733 -25.797 -8.880 1.00 95.94 106 TRP A N 1
ATOM 803 C CA . TRP A 1 106 ? -6.344 -25.511 -8.531 1.00 95.94 106 TRP A CA 1
ATOM 804 C C . TRP A 1 106 ? -5.427 -25.411 -9.754 1.00 95.94 106 TRP A C 1
ATOM 806 O O . TRP A 1 106 ? -4.603 -24.495 -9.825 1.00 95.94 106 TRP A O 1
ATOM 816 N N . GLU A 1 107 ? -5.589 -26.284 -10.751 1.00 96.75 107 GLU A N 1
ATOM 817 C CA . GLU A 1 107 ? -4.858 -26.162 -12.019 1.00 96.75 107 GLU A CA 1
ATOM 818 C C . GLU A 1 107 ? -5.151 -24.828 -12.720 1.00 96.75 107 GLU A C 1
ATOM 820 O O . GLU A 1 107 ? -4.227 -24.172 -13.208 1.00 96.75 107 GLU A O 1
ATOM 825 N N . PHE A 1 108 ? -6.408 -24.374 -12.701 1.00 94.00 108 PHE A N 1
ATOM 826 C CA . PHE A 1 108 ? -6.768 -23.058 -13.228 1.00 94.00 108 PHE A CA 1
ATOM 827 C C . PHE A 1 108 ? -6.097 -21.915 -12.454 1.00 94.00 108 PHE A C 1
ATOM 829 O O . PHE A 1 108 ? -5.534 -21.012 -13.073 1.00 94.00 108 PHE A O 1
ATOM 836 N N . VAL A 1 109 ? -6.106 -21.956 -11.116 1.00 92.88 109 VAL A N 1
ATOM 837 C CA . VAL A 1 109 ? -5.448 -20.935 -10.280 1.00 92.88 109 VAL A CA 1
ATOM 838 C C . VAL A 1 109 ? -3.956 -20.854 -10.600 1.00 92.88 109 VAL A C 1
ATOM 840 O O . VAL A 1 109 ? -3.443 -19.758 -10.823 1.00 92.88 109 VAL A O 1
ATOM 843 N N . LYS A 1 110 ? -3.260 -21.994 -10.698 1.00 91.94 110 LYS A N 1
ATOM 844 C CA . LYS A 1 110 ? -1.840 -22.024 -11.086 1.00 91.94 110 LYS A CA 1
ATOM 845 C C . LYS A 1 110 ? -1.617 -21.416 -12.466 1.00 91.94 110 LYS A C 1
ATOM 847 O O . LYS A 1 110 ? -0.758 -20.549 -12.610 1.00 91.94 110 LYS A O 1
ATOM 852 N N . TYR A 1 111 ? -2.406 -21.833 -13.457 1.00 92.56 111 TYR A N 1
ATOM 853 C CA . TYR A 1 111 ? -2.314 -21.295 -14.811 1.00 92.56 111 TYR A CA 1
ATOM 854 C C . TYR A 1 111 ? -2.507 -19.775 -14.825 1.00 92.56 111 TYR A C 1
ATOM 856 O O . TYR A 1 111 ? -1.715 -19.062 -15.444 1.00 92.56 111 TYR A O 1
ATOM 864 N N . TYR A 1 112 ? -3.516 -19.270 -14.112 1.00 90.50 112 TYR A N 1
ATOM 865 C CA . TYR A 1 112 ? -3.781 -17.840 -14.012 1.00 90.50 112 TYR A CA 1
ATOM 866 C C . TYR A 1 112 ? -2.632 -17.092 -13.331 1.00 90.50 112 TYR A C 1
ATOM 868 O O . TYR A 1 112 ? -2.177 -16.087 -13.861 1.00 90.50 112 TYR A O 1
ATOM 876 N N . LEU A 1 113 ? -2.097 -17.579 -12.210 1.00 88.00 113 LEU A N 1
ATOM 877 C CA . LEU A 1 113 ? -0.961 -16.924 -11.547 1.00 88.00 113 LEU A CA 1
ATOM 878 C C . LEU A 1 113 ? 0.295 -16.895 -12.433 1.00 88.00 113 LEU A C 1
ATOM 880 O O . LEU A 1 113 ? 1.058 -15.936 -12.391 1.00 88.00 113 LEU A O 1
ATOM 884 N N . GLN A 1 114 ? 0.495 -17.917 -13.266 1.00 89.31 114 GLN A N 1
ATOM 885 C CA . GLN A 1 114 ? 1.646 -18.023 -14.166 1.00 89.31 114 GLN A CA 1
ATOM 886 C C . GLN A 1 114 ? 1.510 -17.234 -15.473 1.00 89.31 114 GLN A C 1
ATOM 888 O O . GLN A 1 114 ? 2.525 -16.988 -16.125 1.00 89.31 114 GLN A O 1
ATOM 893 N N . ASN A 1 115 ? 0.294 -16.859 -15.888 1.00 89.56 115 ASN A N 1
ATOM 894 C CA . ASN A 1 115 ? 0.045 -16.297 -17.227 1.00 89.56 115 ASN A CA 1
ATOM 895 C C . ASN A 1 115 ? -0.885 -15.073 -17.249 1.00 89.56 115 ASN A C 1
ATOM 897 O O . ASN A 1 115 ? -0.979 -14.402 -18.270 1.00 89.56 115 ASN A O 1
ATOM 901 N N . GLY A 1 116 ? -1.589 -14.785 -16.157 1.00 87.12 116 GLY A N 1
ATOM 902 C CA . GLY A 1 116 ? -2.648 -13.777 -16.070 1.00 87.12 116 GLY A CA 1
ATOM 903 C C . GLY A 1 116 ? -2.192 -12.400 -15.591 1.00 87.12 116 GLY A C 1
ATOM 904 O O . GLY A 1 116 ? -3.039 -11.548 -15.339 1.00 87.12 116 GLY A O 1
ATOM 905 N N . TRP A 1 117 ? -0.886 -12.170 -15.435 1.00 89.38 117 TRP A N 1
ATOM 906 C CA . TRP A 1 117 ? -0.371 -10.849 -15.079 1.00 89.38 117 TRP A CA 1
ATOM 907 C C . TRP A 1 117 ? -0.494 -9.890 -16.265 1.00 89.38 117 TRP A C 1
ATOM 909 O O . TRP A 1 117 ? 0.025 -10.147 -17.350 1.00 89.38 117 TRP A O 1
ATOM 919 N N . ASP A 1 118 ? -1.176 -8.771 -16.039 1.00 88.06 118 ASP A N 1
ATOM 920 C CA . ASP A 1 118 ? -1.489 -7.742 -17.034 1.00 88.06 118 ASP A CA 1
ATOM 921 C C . ASP A 1 118 ? -0.422 -6.636 -17.116 1.00 88.06 118 ASP A C 1
ATOM 923 O O . ASP A 1 118 ? -0.614 -5.633 -17.802 1.00 88.06 118 ASP A O 1
ATOM 927 N N . GLY A 1 119 ? 0.712 -6.807 -16.427 1.00 87.06 119 GLY A N 1
ATOM 928 C CA . GLY A 1 119 ? 1.790 -5.818 -16.379 1.00 87.06 119 GLY A CA 1
ATOM 929 C C . GLY A 1 119 ? 1.590 -4.721 -15.332 1.00 87.06 119 GLY A C 1
ATOM 930 O O . GLY A 1 119 ? 2.324 -3.736 -15.347 1.00 87.06 119 GLY A O 1
ATOM 931 N N . GLN A 1 120 ? 0.598 -4.853 -14.452 1.00 86.56 120 GLN A N 1
ATOM 932 C CA . GLN A 1 120 ? 0.239 -3.840 -13.464 1.00 86.56 120 GLN A CA 1
ATOM 933 C C . GLN A 1 120 ? 0.354 -4.402 -12.044 1.00 86.56 120 GLN A C 1
ATOM 935 O O . GLN A 1 120 ? -0.175 -5.475 -11.743 1.00 86.56 120 GLN A O 1
ATOM 940 N N . GLY A 1 121 ? 1.009 -3.656 -11.152 1.00 90.94 121 GLY A N 1
ATOM 941 C CA . GLY A 1 121 ? 1.408 -4.180 -9.847 1.00 90.94 121 GLY A CA 1
ATOM 942 C C . GLY A 1 121 ? 2.501 -5.247 -9.954 1.00 90.94 121 GLY A C 1
ATOM 943 O O . GLY A 1 121 ? 2.862 -5.702 -11.045 1.00 90.94 121 GLY A O 1
ATOM 944 N N . PHE A 1 122 ? 3.005 -5.689 -8.804 1.00 92.69 122 PHE A N 1
ATOM 945 C CA . PHE A 1 122 ? 3.971 -6.780 -8.756 1.00 92.69 122 PHE A CA 1
ATOM 946 C C . PHE A 1 122 ? 3.282 -8.135 -8.984 1.00 92.69 122 PHE A C 1
ATOM 948 O O . PHE A 1 122 ? 2.288 -8.436 -8.315 1.00 92.69 122 PHE A O 1
ATOM 955 N N . PRO A 1 123 ? 3.782 -8.970 -9.911 1.00 91.62 123 PRO A N 1
ATOM 956 C CA . PRO A 1 123 ? 3.257 -10.315 -10.094 1.00 91.62 123 PRO A CA 1
ATOM 957 C C . PRO A 1 123 ? 3.616 -11.206 -8.901 1.00 91.62 123 PRO A C 1
ATOM 959 O O . PRO A 1 123 ? 4.692 -11.095 -8.321 1.00 91.62 123 PRO A O 1
ATOM 962 N N . VAL A 1 124 ? 2.720 -12.137 -8.571 1.00 88.06 124 VAL A N 1
ATOM 963 C CA . VAL A 1 124 ? 2.901 -13.077 -7.448 1.00 88.06 124 VAL A CA 1
ATOM 964 C C . VAL A 1 124 ? 3.828 -14.241 -7.823 1.00 88.06 124 VAL A C 1
ATOM 966 O O . VAL A 1 124 ? 4.429 -14.870 -6.956 1.00 88.06 124 VAL A O 1
ATOM 969 N N . PHE A 1 125 ? 3.948 -14.560 -9.116 1.00 90.81 125 PHE A N 1
ATOM 970 C CA . PHE A 1 125 ? 4.812 -15.641 -9.581 1.00 90.81 125 PHE A CA 1
ATOM 971 C C . PHE A 1 125 ? 6.257 -15.152 -9.753 1.00 90.81 125 PHE A C 1
ATOM 973 O O . PHE A 1 125 ? 6.506 -14.226 -10.526 1.00 90.81 125 PHE A O 1
ATOM 980 N N . GLN A 1 126 ? 7.204 -15.808 -9.076 1.00 92.50 126 GLN A N 1
ATOM 981 C CA . GLN A 1 126 ? 8.609 -15.384 -8.987 1.00 92.50 126 GLN A CA 1
ATOM 982 C C . GLN A 1 1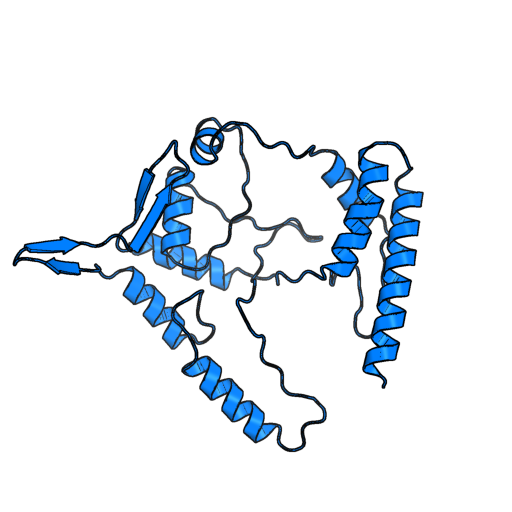26 ? 9.248 -15.099 -10.356 1.00 92.50 126 GLN A C 1
ATOM 984 O O . GLN A 1 126 ? 9.803 -14.024 -10.557 1.00 92.50 126 GLN A O 1
ATOM 989 N N . ASP A 1 127 ? 9.094 -15.995 -11.336 1.00 93.62 127 ASP A N 1
ATOM 990 C CA . ASP A 1 127 ? 9.696 -15.800 -12.663 1.00 93.62 127 ASP A CA 1
ATOM 991 C C . ASP A 1 127 ? 9.159 -14.554 -13.383 1.00 93.62 127 ASP A C 1
ATOM 993 O O . ASP A 1 127 ? 9.863 -13.938 -14.184 1.00 93.62 127 ASP A O 1
ATOM 997 N N . GLN A 1 128 ? 7.892 -14.195 -13.158 1.00 94.00 128 GLN A N 1
ATOM 998 C CA . GLN A 1 128 ? 7.323 -12.968 -13.713 1.00 94.00 128 GLN A CA 1
ATOM 999 C C . GLN A 1 128 ? 7.838 -11.743 -12.962 1.00 94.00 128 GLN A C 1
ATOM 1001 O O . GLN A 1 128 ? 8.123 -10.728 -13.594 1.00 94.00 128 GLN A O 1
ATOM 1006 N N . PHE A 1 129 ? 7.985 -11.847 -11.641 1.00 95.50 129 PHE A N 1
ATOM 1007 C CA . PHE A 1 129 ? 8.527 -10.781 -10.806 1.00 95.50 129 PHE A CA 1
ATOM 1008 C C . PHE A 1 129 ? 9.963 -10.455 -11.210 1.00 95.50 129 PHE A C 1
ATOM 1010 O O . PHE A 1 129 ? 10.277 -9.300 -11.489 1.00 95.50 129 PHE A O 1
ATOM 1017 N N . ASP A 1 130 ? 10.803 -11.473 -11.387 1.00 96.25 130 ASP A N 1
ATOM 1018 C CA . ASP A 1 130 ? 12.182 -11.298 -11.838 1.00 96.25 130 ASP A CA 1
ATOM 1019 C C . ASP A 1 130 ? 12.262 -10.681 -13.236 1.00 96.25 130 ASP A C 1
ATOM 1021 O O . ASP A 1 130 ? 13.044 -9.760 -13.465 1.00 96.25 130 ASP A O 1
ATOM 1025 N N . LYS A 1 131 ? 11.394 -11.103 -14.163 1.00 95.06 131 LYS A N 1
ATOM 1026 C CA . LYS A 1 131 ? 11.289 -10.467 -15.487 1.00 95.06 131 LYS A CA 1
ATOM 1027 C C . LYS A 1 131 ? 10.853 -9.006 -15.399 1.00 95.06 131 LYS A C 1
ATOM 1029 O O . LYS A 1 131 ? 11.339 -8.193 -16.183 1.00 95.06 131 LYS A O 1
ATOM 1034 N N . ALA A 1 132 ? 9.946 -8.666 -14.483 1.00 95.94 132 ALA A N 1
ATOM 1035 C CA . ALA A 1 132 ? 9.509 -7.290 -14.269 1.00 95.94 132 ALA A CA 1
ATOM 1036 C C . ALA A 1 132 ? 10.663 -6.415 -13.754 1.00 95.94 132 ALA A C 1
ATOM 1038 O O . ALA A 1 132 ? 10.863 -5.317 -14.270 1.00 95.94 132 ALA A O 1
ATOM 1039 N N . MET A 1 133 ? 11.456 -6.930 -12.810 1.00 97.69 133 MET A N 1
ATOM 1040 C CA . MET A 1 133 ? 12.650 -6.256 -12.291 1.00 97.69 133 MET A CA 1
ATOM 1041 C C . MET A 1 133 ? 13.705 -6.035 -13.383 1.00 97.69 133 MET A C 1
ATOM 1043 O O . MET A 1 133 ? 14.218 -4.930 -13.535 1.00 97.69 133 MET A O 1
ATOM 1047 N N . GLU A 1 134 ? 13.985 -7.047 -14.208 1.00 96.88 134 GLU A N 1
ATOM 1048 C CA . GLU A 1 134 ? 14.921 -6.899 -15.330 1.00 96.88 134 GLU A CA 1
ATOM 1049 C C . GLU A 1 134 ? 14.408 -5.913 -16.387 1.00 96.88 134 GLU A C 1
ATOM 1051 O O . GLU A 1 134 ? 15.171 -5.096 -16.900 1.00 96.88 134 GLU A O 1
ATOM 1056 N N . LYS A 1 135 ? 13.104 -5.931 -16.688 1.00 95.81 135 LYS A N 1
ATOM 1057 C CA . LYS A 1 135 ? 12.486 -4.975 -17.618 1.00 95.81 135 LYS A CA 1
ATOM 1058 C C . LYS A 1 135 ? 12.562 -3.535 -17.100 1.00 95.81 135 LYS A C 1
ATOM 1060 O O . LYS A 1 135 ? 12.732 -2.614 -17.898 1.00 95.81 135 LYS A O 1
ATOM 1065 N N . ALA A 1 136 ? 12.458 -3.324 -15.788 1.00 97.31 136 ALA A N 1
ATOM 1066 C CA . ALA A 1 136 ? 12.592 -1.995 -15.193 1.00 97.31 136 ALA A CA 1
ATOM 1067 C C . ALA A 1 136 ? 13.976 -1.375 -15.455 1.00 97.31 136 ALA A C 1
ATOM 1069 O O . ALA A 1 136 ? 14.075 -0.161 -15.598 1.00 97.31 136 ALA A O 1
ATOM 1070 N N . ARG A 1 137 ? 15.022 -2.195 -15.609 1.00 97.56 137 ARG A N 1
ATOM 1071 C CA . ARG A 1 137 ? 16.408 -1.755 -15.862 1.00 97.56 137 ARG A CA 1
ATOM 1072 C C . ARG A 1 137 ? 16.739 -1.525 -17.337 1.00 97.56 137 ARG A C 1
ATOM 1074 O O . ARG A 1 137 ? 17.848 -1.113 -17.668 1.00 97.56 137 ARG A O 1
ATOM 1081 N N . GLN A 1 138 ? 15.810 -1.824 -18.241 1.00 97.44 138 GLN A N 1
ATOM 1082 C CA . GLN A 1 138 ? 16.004 -1.658 -19.680 1.00 97.44 138 GLN A CA 1
ATOM 1083 C C . GLN A 1 138 ? 15.465 -0.306 -20.144 1.00 97.44 138 GLN A C 1
ATOM 1085 O O . GLN A 1 138 ? 14.372 0.090 -19.739 1.00 97.44 138 GLN A O 1
ATOM 1090 N N . LYS A 1 139 ? 16.188 0.371 -21.041 1.00 97.38 139 LYS A N 1
ATOM 1091 C CA . LYS A 1 139 ? 15.672 1.561 -21.733 1.00 97.38 139 LYS A CA 1
ATOM 1092 C C . LYS A 1 139 ? 14.450 1.205 -22.558 1.00 97.38 139 LYS A C 1
ATOM 1094 O O . LYS A 1 139 ? 14.502 0.270 -23.358 1.00 97.38 139 LYS A O 1
ATOM 1099 N N . ASP A 1 140 ? 13.410 2.016 -22.435 1.00 95.06 140 ASP A N 1
ATOM 1100 C CA . ASP A 1 140 ? 12.337 2.030 -23.416 1.00 95.06 140 ASP A CA 1
ATOM 1101 C C . ASP A 1 140 ? 12.730 3.052 -24.484 1.00 95.06 140 ASP A C 1
ATOM 1103 O O . ASP A 1 140 ? 13.009 4.204 -24.173 1.00 95.06 140 ASP A O 1
ATOM 1107 N N . MET A 1 141 ? 12.846 2.617 -25.736 1.00 96.38 141 MET A N 1
ATOM 1108 C CA . MET A 1 141 ? 13.280 3.466 -26.847 1.00 96.38 141 MET A CA 1
ATOM 1109 C C . MET A 1 141 ? 12.182 3.507 -27.903 1.00 96.38 141 MET A C 1
ATOM 1111 O O . MET A 1 141 ? 11.606 2.470 -28.238 1.00 96.38 141 MET A O 1
ATOM 1115 N N . GLU A 1 142 ? 11.943 4.678 -28.479 1.00 95.50 142 GLU A N 1
ATOM 1116 C CA . GLU A 1 142 ? 11.030 4.864 -29.604 1.00 95.50 142 GLU A CA 1
ATOM 1117 C C . GLU A 1 142 ? 11.770 5.501 -30.779 1.00 95.50 142 GLU A C 1
ATOM 1119 O O . GLU A 1 142 ? 12.658 6.335 -30.595 1.00 95.50 142 GLU A O 1
ATOM 1124 N N . THR A 1 143 ? 11.416 5.093 -32.000 1.00 95.94 143 THR A N 1
ATOM 1125 C CA . THR A 1 143 ? 11.901 5.723 -33.230 1.00 95.94 143 THR A CA 1
ATOM 1126 C C . THR A 1 143 ? 10.735 6.378 -33.955 1.00 95.94 143 THR A C 1
ATOM 1128 O O . THR A 1 143 ? 9.875 5.681 -34.493 1.00 95.94 143 THR A O 1
ATOM 1131 N N . ALA A 1 144 ? 10.753 7.707 -34.037 1.00 93.88 144 ALA A N 1
ATOM 1132 C CA . ALA A 1 144 ? 9.817 8.496 -34.831 1.00 93.88 144 ALA A CA 1
ATOM 1133 C C . ALA A 1 144 ? 10.600 9.376 -35.816 1.00 93.88 144 ALA A C 1
ATOM 1135 O O . ALA A 1 144 ? 11.642 9.929 -35.473 1.00 93.88 144 ALA A O 1
ATOM 1136 N N . ASP A 1 145 ? 10.142 9.451 -37.069 1.00 92.69 145 ASP A N 1
ATOM 1137 C CA . ASP A 1 145 ? 10.759 10.255 -38.140 1.00 92.69 145 ASP A CA 1
ATOM 1138 C C . ASP A 1 145 ? 12.279 10.043 -38.330 1.00 92.69 145 ASP A C 1
ATOM 1140 O O . ASP A 1 145 ? 13.025 10.947 -38.704 1.00 92.69 145 ASP A O 1
ATOM 1144 N N . GLY A 1 146 ? 12.753 8.815 -38.088 1.00 93.00 146 GLY A N 1
ATOM 1145 C CA . GLY A 1 146 ? 14.166 8.445 -38.227 1.00 93.00 146 GLY A CA 1
ATOM 1146 C C . GLY A 1 146 ? 15.063 8.872 -37.060 1.00 93.00 146 GLY A C 1
ATOM 1147 O O . GLY A 1 146 ? 16.276 8.677 -37.135 1.00 93.00 146 GLY A O 1
ATOM 1148 N N . VAL A 1 147 ? 14.488 9.413 -35.983 1.00 93.75 147 VAL A N 1
ATOM 1149 C CA . VAL A 1 147 ? 15.189 9.765 -34.743 1.00 93.75 147 VAL A CA 1
ATOM 1150 C C . VAL A 1 147 ? 14.775 8.798 -33.641 1.00 93.75 147 VAL A C 1
ATOM 1152 O O . VAL A 1 147 ? 13.588 8.582 -33.415 1.00 93.75 147 VAL A O 1
ATOM 1155 N N . THR A 1 148 ? 15.759 8.224 -32.950 1.00 95.56 148 THR A N 1
ATOM 1156 C CA . THR A 1 148 ? 15.530 7.354 -31.792 1.00 95.56 148 THR A CA 1
ATOM 1157 C C . THR A 1 148 ? 15.734 8.142 -30.504 1.00 95.56 148 THR A C 1
ATOM 1159 O O . THR A 1 148 ? 16.799 8.733 -30.319 1.00 95.56 148 THR A O 1
ATOM 1162 N N . TYR A 1 149 ? 14.748 8.121 -29.613 1.00 95.62 149 TYR A N 1
ATOM 1163 C CA . TYR A 1 149 ? 14.810 8.748 -28.292 1.00 95.62 149 TYR A CA 1
ATOM 1164 C C . TYR A 1 149 ? 14.381 7.771 -27.195 1.00 95.62 149 TYR A C 1
ATOM 1166 O O . TYR A 1 149 ? 13.712 6.770 -27.452 1.00 95.62 149 TYR A O 1
ATOM 1174 N N . GLU A 1 150 ? 14.846 8.037 -25.977 1.00 96.94 150 GLU A N 1
ATOM 1175 C CA . GLU A 1 150 ? 14.488 7.274 -24.782 1.00 96.94 150 GLU A CA 1
ATOM 1176 C C . GLU A 1 150 ? 13.147 7.783 -24.244 1.00 96.94 150 GLU A C 1
ATOM 1178 O O . GLU A 1 150 ? 12.924 8.992 -24.170 1.00 96.94 150 GLU A O 1
ATOM 1183 N N . LEU A 1 151 ? 12.254 6.859 -23.903 1.00 96.88 151 LEU A N 1
ATOM 1184 C CA . LEU A 1 151 ? 10.964 7.136 -23.296 1.00 96.88 151 LEU A CA 1
ATOM 1185 C C . LEU A 1 151 ? 11.074 7.072 -21.769 1.00 96.88 151 LEU A C 1
ATOM 1187 O O . LEU A 1 151 ? 11.695 6.140 -21.243 1.00 96.88 151 LEU A O 1
ATOM 1191 N N . PRO A 1 152 ? 10.434 8.003 -21.044 1.00 97.31 152 PRO A N 1
ATOM 1192 C CA . PRO A 1 152 ? 10.297 7.874 -19.605 1.00 97.31 152 PRO A CA 1
ATOM 1193 C C . PRO A 1 152 ? 9.415 6.665 -19.272 1.00 97.31 152 PRO A C 1
ATOM 1195 O O . PRO A 1 152 ? 8.407 6.401 -19.932 1.00 97.31 152 PRO A O 1
ATOM 1198 N N . LYS A 1 153 ? 9.779 5.937 -18.215 1.00 96.12 153 LYS A N 1
ATOM 1199 C CA . LYS A 1 153 ? 8.967 4.839 -17.665 1.00 96.12 153 LYS A CA 1
ATOM 1200 C C . LYS A 1 153 ? 7.797 5.353 -16.833 1.00 96.12 153 LYS A C 1
ATOM 1202 O O . LYS A 1 153 ? 6.797 4.658 -16.673 1.00 96.12 153 LYS A O 1
ATOM 1207 N N . GLY A 1 154 ? 7.917 6.575 -16.327 1.00 96.38 154 GLY A N 1
ATOM 1208 C CA . GLY A 1 154 ? 6.874 7.294 -15.617 1.00 96.38 154 GLY A CA 1
ATOM 1209 C C . GLY A 1 154 ? 7.288 8.735 -15.365 1.00 96.38 154 GLY A C 1
ATOM 1210 O O . GLY A 1 154 ? 8.385 9.160 -15.723 1.00 96.38 154 GLY A O 1
ATOM 1211 N N . TYR A 1 155 ? 6.398 9.491 -14.744 1.00 96.56 155 TYR A N 1
ATOM 1212 C CA . TYR A 1 155 ? 6.658 10.868 -14.358 1.00 96.56 155 TYR A CA 1
ATOM 1213 C C . TYR A 1 155 ? 5.860 11.200 -13.104 1.00 96.56 155 TYR A C 1
ATOM 1215 O O . TYR A 1 155 ? 4.841 10.570 -12.808 1.00 96.56 155 TYR A O 1
ATOM 1223 N N . PHE A 1 156 ? 6.308 12.223 -12.393 1.00 96.00 156 PHE A N 1
ATOM 1224 C CA . PHE A 1 156 ? 5.552 12.849 -11.323 1.00 96.00 156 PHE A CA 1
ATOM 1225 C C . PHE A 1 156 ? 5.198 14.274 -11.724 1.00 96.00 156 PHE A C 1
ATOM 1227 O O . PHE A 1 156 ? 6.016 14.985 -12.310 1.00 96.00 156 PHE A O 1
ATOM 1234 N N . SER A 1 157 ? 3.986 14.707 -11.383 1.00 94.50 157 SER A N 1
ATOM 1235 C CA . SER A 1 157 ? 3.637 16.119 -11.421 1.00 94.50 157 SER A CA 1
ATOM 1236 C C . SER A 1 157 ? 2.532 16.455 -10.437 1.00 94.50 157 SER A C 1
ATOM 1238 O O . SER A 1 157 ? 1.516 15.765 -10.383 1.00 94.50 157 SER A O 1
ATOM 1240 N N . ASP A 1 158 ? 2.702 17.557 -9.717 1.00 90.50 158 ASP A N 1
ATOM 1241 C CA . ASP A 1 158 ? 1.684 18.135 -8.836 1.00 90.50 158 ASP A CA 1
ATOM 1242 C C . ASP A 1 158 ? 1.357 19.598 -9.189 1.00 90.50 158 ASP A C 1
ATOM 1244 O O . ASP A 1 158 ? 0.745 20.321 -8.405 1.00 90.50 158 ASP A O 1
ATOM 1248 N N . GLY A 1 159 ? 1.762 20.037 -10.386 1.00 87.62 159 GLY A N 1
ATOM 1249 C CA . GLY A 1 159 ? 1.612 21.410 -10.874 1.00 87.62 159 GLY A CA 1
ATOM 1250 C C . GLY A 1 159 ? 2.723 22.367 -10.430 1.00 87.62 159 GLY A C 1
ATOM 1251 O O . GLY A 1 159 ? 3.000 23.324 -11.155 1.00 87.62 159 GLY A O 1
ATOM 1252 N N . SER A 1 160 ? 3.393 22.095 -9.307 1.00 85.50 160 SER A N 1
ATOM 1253 C CA . SER A 1 160 ? 4.546 22.869 -8.822 1.00 85.50 160 SER A CA 1
ATOM 1254 C C . SER A 1 160 ? 5.876 22.221 -9.195 1.00 85.50 160 SER A C 1
ATOM 1256 O O . SER A 1 160 ? 6.869 22.920 -9.401 1.00 85.50 160 SER A O 1
ATOM 1258 N N . TYR A 1 161 ? 5.895 20.894 -9.304 1.00 91.69 161 TYR A N 1
ATOM 1259 C CA . TYR A 1 161 ? 7.064 20.112 -9.675 1.00 91.69 161 TYR A CA 1
ATOM 1260 C C . TYR A 1 161 ? 6.736 19.147 -10.820 1.00 91.69 161 TYR A C 1
ATOM 1262 O O . TYR A 1 161 ? 5.596 18.697 -10.977 1.00 91.69 161 TYR A O 1
ATOM 1270 N N . TYR A 1 162 ? 7.733 18.865 -11.656 1.00 95.69 162 TYR A N 1
ATOM 1271 C CA . TYR A 1 162 ? 7.661 17.878 -12.730 1.00 95.69 162 TYR A CA 1
ATOM 1272 C C . TYR A 1 162 ? 9.020 17.217 -12.892 1.00 95.69 162 TYR A C 1
ATOM 1274 O O . TYR A 1 162 ? 10.028 17.912 -13.025 1.00 95.69 162 TYR A O 1
ATOM 1282 N N . PHE A 1 163 ? 9.029 15.892 -12.950 1.00 96.94 163 PHE A N 1
ATOM 1283 C CA . PHE A 1 163 ? 10.196 15.132 -13.372 1.00 96.94 163 PHE A CA 1
ATOM 1284 C C . PHE A 1 163 ? 9.774 13.808 -13.997 1.00 96.94 163 PHE A C 1
ATOM 1286 O O . PHE A 1 163 ? 8.691 13.280 -13.736 1.00 96.94 163 PHE A O 1
ATOM 1293 N N . GLU A 1 164 ? 10.663 13.279 -14.823 1.00 97.94 164 GLU A N 1
ATOM 1294 C CA . GLU A 1 164 ? 10.533 11.989 -15.485 1.00 97.94 164 GLU A CA 1
ATOM 1295 C C . GLU A 1 164 ? 11.486 10.988 -14.846 1.00 97.94 164 GLU A C 1
ATOM 1297 O O . GLU A 1 164 ? 12.606 11.336 -14.471 1.00 97.94 164 GLU A O 1
ATOM 1302 N N . VAL A 1 165 ? 11.053 9.735 -14.766 1.00 97.44 165 VAL A N 1
ATOM 1303 C CA . VAL A 1 165 ? 11.897 8.614 -14.356 1.00 97.44 165 VAL A CA 1
ATOM 1304 C C . VAL A 1 165 ? 12.109 7.680 -15.540 1.00 97.44 165 VAL A C 1
ATOM 1306 O O . VAL A 1 165 ? 11.199 7.420 -16.332 1.00 97.44 165 VAL A O 1
ATOM 1309 N N . PHE A 1 166 ? 13.334 7.189 -15.675 1.00 97.81 166 PHE A N 1
ATOM 1310 C CA . PHE A 1 166 ? 13.779 6.359 -16.794 1.00 97.81 166 PHE A CA 1
ATOM 1311 C C . PHE A 1 166 ? 14.057 4.933 -16.310 1.00 97.81 166 PHE A C 1
ATOM 1313 O O . PHE A 1 166 ? 13.430 4.463 -15.363 1.00 97.81 166 PHE A O 1
ATOM 1320 N N . GLN A 1 167 ? 14.955 4.207 -16.978 1.00 98.00 167 GLN A N 1
ATOM 1321 C CA . GLN A 1 167 ? 15.383 2.892 -16.506 1.00 98.00 167 GLN A CA 1
ATOM 1322 C C . GLN A 1 167 ? 15.879 2.933 -15.051 1.00 98.00 167 GLN A C 1
ATOM 1324 O O . GLN A 1 167 ? 16.586 3.854 -14.645 1.00 98.00 167 GLN A O 1
ATOM 1329 N N . ALA A 1 168 ? 15.529 1.900 -14.296 1.00 97.88 168 ALA A N 1
ATOM 1330 C CA . ALA A 1 168 ? 16.001 1.683 -12.940 1.00 97.88 168 ALA A CA 1
ATOM 1331 C C . ALA A 1 168 ? 17.468 1.256 -12.917 1.00 97.88 168 ALA A C 1
ATOM 1333 O O . ALA A 1 168 ? 17.935 0.535 -13.810 1.00 97.88 168 ALA A O 1
ATOM 1334 N N . ASP A 1 169 ? 18.189 1.665 -11.880 1.00 96.62 169 ASP A N 1
ATOM 1335 C CA . ASP A 1 169 ? 19.492 1.088 -11.585 1.00 96.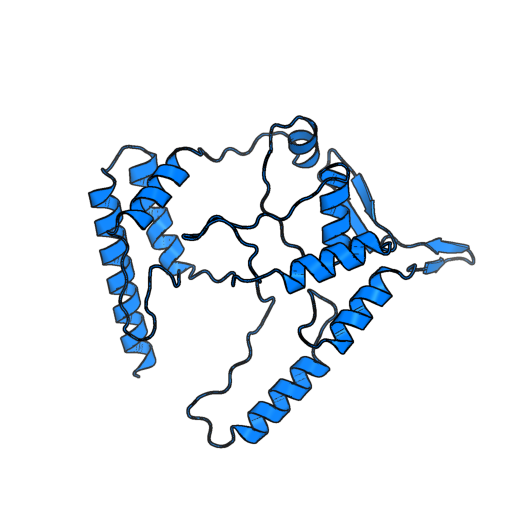62 169 ASP A CA 1
ATOM 1336 C C . ASP A 1 169 ? 19.361 -0.207 -10.756 1.00 96.62 169 ASP A C 1
ATOM 1338 O O . ASP A 1 169 ? 18.296 -0.826 -10.675 1.00 96.62 169 ASP A O 1
ATOM 1342 N N . SER A 1 170 ? 20.485 -0.713 -10.245 1.00 96.75 170 SER A N 1
ATOM 1343 C CA . SER A 1 170 ? 20.468 -1.950 -9.453 1.00 96.75 170 SER A CA 1
ATOM 1344 C C . SER A 1 170 ? 19.944 -1.720 -8.036 1.00 96.75 170 SER A C 1
ATOM 1346 O O . SER A 1 170 ? 19.334 -2.630 -7.479 1.00 96.75 170 SER A O 1
ATOM 1348 N N . ASP A 1 171 ? 20.166 -0.531 -7.481 1.00 95.56 171 ASP A N 1
ATOM 1349 C CA . ASP A 1 171 ? 19.800 -0.183 -6.111 1.00 95.56 171 ASP A CA 1
ATOM 1350 C C . ASP A 1 171 ? 18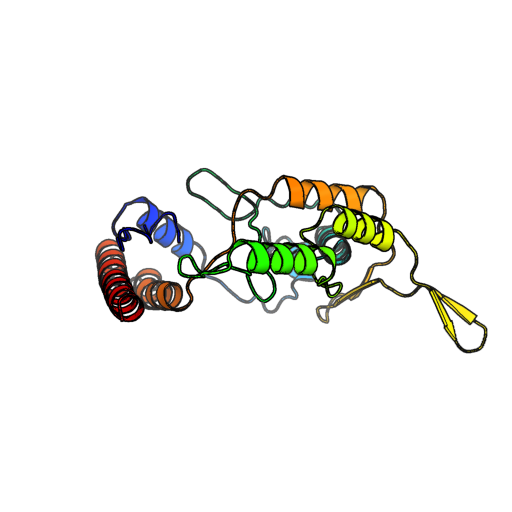.284 0.043 -6.026 1.00 95.56 171 ASP A C 1
ATOM 1352 O O . ASP A 1 171 ? 17.642 -0.456 -5.104 1.00 95.56 171 ASP A O 1
ATOM 1356 N N . ASP A 1 172 ? 17.689 0.663 -7.052 1.00 96.44 172 ASP A N 1
ATOM 1357 C CA . ASP A 1 172 ? 16.237 0.796 -7.224 1.00 96.44 172 ASP A CA 1
ATOM 1358 C C . ASP A 1 172 ? 15.521 -0.563 -7.176 1.00 96.44 172 ASP A C 1
ATOM 1360 O O . ASP A 1 172 ? 14.532 -0.765 -6.464 1.00 96.44 172 ASP A O 1
ATOM 1364 N N . VAL A 1 173 ? 16.022 -1.522 -7.958 1.00 97.44 173 VAL A N 1
ATOM 1365 C CA . VAL A 1 173 ? 15.437 -2.863 -8.046 1.00 97.44 173 VAL A CA 1
ATOM 1366 C C . VAL A 1 173 ? 15.614 -3.623 -6.740 1.00 97.44 173 VAL A C 1
ATOM 1368 O O . VAL A 1 173 ? 14.679 -4.283 -6.287 1.00 97.44 173 VAL A O 1
ATOM 1371 N N . GLU A 1 174 ? 16.792 -3.540 -6.130 1.00 96.75 174 GLU A N 1
ATOM 1372 C CA . GLU A 1 174 ? 17.071 -4.232 -4.876 1.00 96.75 174 GLU A CA 1
ATOM 1373 C C . GLU A 1 174 ? 16.232 -3.672 -3.722 1.00 96.75 174 GLU A C 1
ATOM 1375 O O . GLU A 1 174 ? 15.696 -4.437 -2.920 1.00 96.75 174 GLU A O 1
ATOM 1380 N N . ALA A 1 175 ? 16.013 -2.356 -3.679 1.00 94.81 175 ALA A N 1
ATOM 1381 C CA . ALA A 1 175 ? 15.122 -1.733 -2.708 1.00 94.81 175 ALA A CA 1
ATOM 1382 C C . ALA A 1 175 ? 13.685 -2.264 -2.825 1.00 94.81 175 ALA A C 1
ATOM 1384 O O . ALA A 1 175 ? 13.066 -2.608 -1.817 1.00 94.81 175 ALA A O 1
ATOM 1385 N N . VAL A 1 176 ? 13.166 -2.415 -4.048 1.00 95.88 176 VAL A N 1
ATOM 1386 C CA . VAL A 1 176 ? 11.839 -3.010 -4.279 1.00 95.88 176 VAL A CA 1
ATOM 1387 C C . VAL A 1 176 ? 11.801 -4.489 -3.895 1.00 95.88 176 VAL A C 1
ATOM 1389 O O . VAL A 1 176 ? 10.822 -4.936 -3.298 1.00 95.88 176 VAL A O 1
ATOM 1392 N N . ARG A 1 177 ? 12.852 -5.260 -4.199 1.00 96.06 177 ARG A N 1
ATOM 1393 C CA . ARG A 1 177 ? 12.948 -6.673 -3.792 1.00 96.06 177 ARG A CA 1
ATOM 1394 C C . ARG A 1 177 ? 12.889 -6.820 -2.276 1.00 96.06 177 ARG A C 1
ATOM 1396 O O . ARG A 1 177 ? 12.101 -7.628 -1.789 1.00 96.06 177 ARG A O 1
ATOM 1403 N N . ASN A 1 178 ? 13.659 -6.010 -1.557 1.00 93.56 178 ASN A N 1
ATOM 1404 C CA . ASN A 1 178 ? 13.663 -5.994 -0.097 1.00 93.56 178 ASN A CA 1
ATOM 1405 C C . ASN A 1 178 ? 12.306 -5.558 0.458 1.00 93.56 178 ASN A C 1
ATOM 1407 O O . ASN A 1 178 ? 11.756 -6.236 1.319 1.00 93.56 178 ASN A O 1
ATOM 1411 N N . LEU A 1 179 ? 11.697 -4.510 -0.107 1.00 92.31 179 LEU A N 1
ATOM 1412 C CA . LEU A 1 179 ? 10.366 -4.054 0.298 1.00 92.31 179 LEU A CA 1
ATOM 1413 C C . LEU A 1 179 ? 9.299 -5.151 0.157 1.00 92.31 179 LEU A C 1
ATOM 1415 O O . LEU A 1 179 ? 8.454 -5.302 1.038 1.00 92.31 179 LEU A O 1
ATOM 1419 N N . VAL A 1 180 ? 9.323 -5.909 -0.944 1.00 92.38 180 VAL A N 1
ATOM 1420 C CA . VAL A 1 180 ? 8.388 -7.022 -1.177 1.00 92.38 180 VAL A CA 1
ATOM 1421 C C . VAL A 1 180 ? 8.685 -8.203 -0.248 1.00 92.38 180 VAL A C 1
ATOM 1423 O O . VAL A 1 180 ? 7.745 -8.820 0.249 1.00 92.38 180 VAL A O 1
ATOM 1426 N N . ALA A 1 181 ? 9.959 -8.516 0.003 1.00 90.88 181 ALA A N 1
ATOM 1427 C CA . ALA A 1 181 ? 10.368 -9.607 0.888 1.00 90.88 181 ALA A CA 1
ATOM 1428 C C . ALA A 1 181 ? 10.039 -9.337 2.368 1.00 90.88 181 ALA A C 1
ATOM 1430 O O . ALA A 1 181 ? 9.651 -10.262 3.082 1.00 90.88 181 ALA A O 1
ATOM 1431 N N . ASP A 1 182 ? 10.142 -8.080 2.803 1.00 87.38 182 ASP A N 1
ATOM 1432 C CA . ASP A 1 182 ? 9.895 -7.652 4.185 1.00 87.38 182 ASP A CA 1
ATOM 1433 C C . ASP A 1 182 ? 8.408 -7.405 4.489 1.00 87.38 182 ASP A C 1
ATOM 1435 O O . ASP A 1 182 ? 8.023 -7.222 5.647 1.00 87.38 182 ASP A O 1
ATOM 1439 N N . ALA A 1 183 ? 7.544 -7.391 3.471 1.00 84.75 183 ALA A N 1
ATOM 1440 C CA . ALA A 1 183 ? 6.129 -7.097 3.645 1.00 84.75 183 ALA A CA 1
ATOM 1441 C C . ALA A 1 183 ? 5.398 -8.219 4.409 1.00 84.75 183 ALA A C 1
ATOM 1443 O O . ALA A 1 183 ? 4.978 -9.229 3.846 1.00 84.75 183 ALA A O 1
ATOM 1444 N N . GLY A 1 184 ? 5.223 -8.013 5.718 1.00 77.56 184 GLY A N 1
ATOM 1445 C CA . GLY A 1 184 ? 4.613 -8.985 6.631 1.00 77.56 184 GLY A CA 1
ATOM 1446 C C . GLY A 1 184 ? 3.108 -8.817 6.858 1.00 77.56 184 GLY A C 1
ATOM 1447 O O . GLY A 1 184 ? 2.452 -9.759 7.301 1.00 77.56 184 GLY A O 1
ATOM 1448 N N . ASN A 1 185 ? 2.536 -7.647 6.551 1.00 82.00 185 ASN A N 1
ATOM 1449 C CA . ASN A 1 185 ? 1.120 -7.371 6.803 1.00 82.00 185 ASN A CA 1
ATOM 1450 C C . ASN A 1 185 ? 0.278 -7.423 5.526 1.00 82.00 185 ASN A C 1
ATOM 1452 O O . ASN A 1 185 ? 0.762 -7.246 4.407 1.00 82.00 185 ASN A O 1
ATOM 1456 N N . ARG A 1 186 ? -1.034 -7.605 5.688 1.00 81.88 186 ARG A N 1
ATOM 1457 C CA . ARG A 1 186 ? -2.005 -7.521 4.592 1.00 81.88 186 ARG A CA 1
ATOM 1458 C C . ARG A 1 186 ? -2.851 -6.268 4.739 1.00 81.88 186 ARG A C 1
ATOM 1460 O O . ARG A 1 186 ? -3.538 -6.085 5.741 1.00 81.88 186 ARG A O 1
ATOM 1467 N N . TYR A 1 187 ? -2.879 -5.449 3.696 1.00 78.50 187 TYR A N 1
ATOM 1468 C CA . TYR A 1 187 ? -3.811 -4.338 3.621 1.00 78.50 187 TYR A CA 1
ATOM 1469 C C . TYR A 1 187 ? -5.196 -4.877 3.252 1.00 78.50 187 TYR A C 1
ATOM 1471 O O . TYR A 1 187 ? -5.460 -5.272 2.113 1.00 78.50 187 TYR A O 1
ATOM 1479 N N . LYS A 1 188 ? -6.083 -4.945 4.246 1.00 75.69 188 LYS A N 1
ATOM 1480 C CA . LYS A 1 188 ? -7.485 -5.328 4.073 1.00 75.69 188 LYS A CA 1
ATOM 1481 C C . LYS A 1 188 ? -8.356 -4.452 4.960 1.00 75.69 188 LYS A C 1
ATOM 1483 O O . LYS A 1 188 ? -8.252 -4.493 6.185 1.00 75.69 188 LYS A O 1
ATOM 1488 N N . TYR A 1 189 ? -9.250 -3.702 4.333 1.00 73.56 189 TYR A N 1
ATOM 1489 C CA . TYR A 1 189 ? -10.295 -2.971 5.028 1.00 73.56 189 TYR A CA 1
ATOM 1490 C C . TYR A 1 189 ? -11.665 -3.552 4.690 1.00 73.56 189 TYR A C 1
ATOM 1492 O O . TYR A 1 189 ? -11.889 -4.065 3.595 1.00 73.56 189 TYR A O 1
ATOM 1500 N N . ASN A 1 190 ? -12.579 -3.477 5.653 1.00 83.19 190 ASN A N 1
ATOM 1501 C CA . ASN A 1 190 ? -14.004 -3.611 5.392 1.00 83.19 190 ASN A CA 1
ATOM 1502 C C . ASN A 1 190 ? -14.569 -2.187 5.410 1.00 83.19 190 ASN A C 1
ATOM 1504 O O . ASN A 1 190 ? -14.485 -1.509 6.436 1.00 83.19 190 ASN A O 1
ATOM 1508 N N . THR A 1 191 ? -15.063 -1.728 4.259 1.00 84.81 191 THR A N 1
ATOM 1509 C CA . THR A 1 191 ? -15.579 -0.365 4.065 1.00 84.81 191 THR A CA 1
ATOM 1510 C C . THR A 1 191 ? -16.728 -0.041 4.998 1.00 84.81 191 THR A C 1
ATOM 1512 O O . THR A 1 191 ? -16.781 1.069 5.513 1.00 84.81 191 THR A O 1
ATOM 1515 N N . ASP A 1 192 ? -17.611 -1.003 5.249 1.00 90.88 192 ASP A N 1
ATOM 1516 C CA . ASP A 1 192 ? -18.812 -0.790 6.055 1.00 90.88 192 ASP A CA 1
ATOM 1517 C C . ASP A 1 192 ? -18.433 -0.584 7.520 1.00 90.88 192 ASP A C 1
ATOM 1519 O O . ASP A 1 192 ? -18.862 0.370 8.165 1.00 90.88 192 ASP A O 1
ATOM 1523 N N . ILE A 1 193 ? -17.549 -1.438 8.035 1.00 92.69 193 ILE A N 1
ATOM 1524 C CA . ILE A 1 193 ? -17.065 -1.338 9.411 1.00 92.69 193 ILE A CA 1
ATOM 1525 C C . ILE A 1 193 ? -16.190 -0.087 9.588 1.00 92.69 193 ILE A C 1
ATOM 1527 O O . ILE A 1 193 ? -16.318 0.596 10.601 1.00 92.69 193 ILE A O 1
ATOM 1531 N N . LEU A 1 194 ? -15.337 0.263 8.614 1.00 91.50 194 LEU A N 1
ATOM 1532 C CA . LEU A 1 194 ? -14.616 1.543 8.647 1.00 91.50 194 LEU A CA 1
ATOM 1533 C C . LEU A 1 194 ? -15.573 2.739 8.618 1.00 91.50 194 LEU A C 1
ATOM 1535 O O . LEU A 1 194 ? -15.325 3.718 9.314 1.00 91.50 194 LEU A O 1
ATOM 1539 N N . GLY A 1 195 ? -16.663 2.657 7.853 1.00 93.50 195 GLY A N 1
ATOM 1540 C CA . GLY A 1 195 ? -17.728 3.656 7.849 1.00 93.50 195 GLY A CA 1
ATOM 1541 C C . GLY A 1 195 ? -18.315 3.850 9.245 1.00 93.50 195 GLY A C 1
ATOM 1542 O O . GLY A 1 195 ? -18.312 4.967 9.752 1.00 93.50 195 GLY A O 1
ATOM 1543 N N . ILE A 1 196 ? -18.699 2.755 9.912 1.00 95.56 196 ILE A N 1
ATOM 1544 C CA . ILE A 1 196 ? -19.190 2.776 11.300 1.00 95.56 196 ILE A CA 1
ATOM 1545 C C . ILE A 1 196 ? -18.170 3.430 12.243 1.00 95.56 196 ILE A C 1
ATOM 1547 O O . ILE A 1 196 ? -18.539 4.285 13.046 1.00 95.56 196 ILE A O 1
ATOM 1551 N N . ILE A 1 197 ? -16.893 3.040 12.155 1.00 95.25 197 ILE A N 1
ATOM 1552 C CA . ILE A 1 197 ? -15.831 3.594 13.007 1.00 95.25 197 ILE A CA 1
ATOM 1553 C C . ILE A 1 197 ? -15.703 5.102 12.786 1.00 95.25 197 ILE A C 1
ATOM 1555 O O . ILE A 1 197 ? -15.726 5.856 13.753 1.00 95.25 197 ILE A O 1
ATOM 1559 N N . ASN A 1 198 ? -15.595 5.543 11.532 1.00 93.25 198 ASN A N 1
ATOM 1560 C CA . ASN A 1 198 ? -15.393 6.951 11.193 1.00 93.25 198 ASN A CA 1
ATOM 1561 C C . ASN A 1 198 ? -16.589 7.824 11.595 1.00 93.25 198 ASN A C 1
ATOM 1563 O O . ASN A 1 198 ? -16.394 8.921 12.115 1.00 93.25 198 ASN A O 1
ATOM 1567 N N . GLU A 1 199 ? -17.815 7.336 11.385 1.00 95.12 199 GLU A N 1
ATOM 1568 C CA . GLU A 1 199 ? -19.043 8.041 11.768 1.00 95.12 199 GLU A CA 1
ATOM 1569 C C . GLU A 1 199 ? -19.103 8.326 13.272 1.00 95.12 199 GLU A C 1
ATOM 1571 O O . GLU A 1 199 ? -19.442 9.435 13.681 1.00 95.12 199 GLU A O 1
ATOM 1576 N N . GLU A 1 200 ? -18.764 7.341 14.104 1.00 96.25 200 GLU A N 1
ATOM 1577 C CA . GLU A 1 200 ? -18.840 7.490 15.559 1.00 96.25 200 GLU A CA 1
ATOM 1578 C C . GLU A 1 200 ? -17.603 8.187 16.143 1.00 96.25 200 GLU A C 1
ATOM 1580 O O . GLU A 1 200 ? -17.710 8.943 17.113 1.00 96.25 200 GLU A O 1
ATOM 1585 N N . ALA A 1 201 ? -16.425 7.974 15.546 1.00 95.06 201 ALA A N 1
ATOM 1586 C CA . ALA A 1 201 ? -15.181 8.605 15.977 1.00 95.06 201 ALA A CA 1
ATOM 1587 C C . ALA A 1 201 ? -15.219 10.134 15.832 1.00 95.06 201 ALA A C 1
ATOM 1589 O O . ALA A 1 201 ? -14.644 10.835 16.664 1.00 95.06 201 ALA A O 1
ATOM 1590 N N . ASP A 1 202 ? -15.952 10.667 14.849 1.00 93.62 202 ASP A N 1
ATOM 1591 C CA . ASP A 1 202 ? -16.109 12.112 14.639 1.00 93.62 202 ASP A CA 1
ATOM 1592 C C . ASP A 1 202 ? -16.641 12.839 15.890 1.00 93.62 202 ASP A C 1
ATOM 1594 O O . ASP A 1 202 ? -16.133 13.900 16.267 1.00 93.62 202 ASP A O 1
ATOM 1598 N N . ALA A 1 203 ? -17.598 12.238 16.607 1.00 94.00 203 ALA A N 1
ATOM 1599 C CA . ALA A 1 203 ? -18.124 12.802 17.851 1.00 94.00 203 ALA A CA 1
ATOM 1600 C C . ALA A 1 203 ? -17.067 12.833 18.972 1.00 94.00 203 ALA A C 1
ATOM 1602 O O . ALA A 1 203 ? -17.031 13.780 19.762 1.00 94.00 203 ALA A O 1
ATOM 1603 N N . TYR A 1 204 ? -16.184 11.832 19.038 1.00 95.56 204 TYR A N 1
ATOM 1604 C CA . TYR A 1 204 ? -15.058 11.832 19.976 1.00 95.56 204 TYR A CA 1
ATOM 1605 C C . TYR A 1 204 ? -14.008 12.889 19.603 1.00 95.56 204 TYR A C 1
ATOM 1607 O O . TYR A 1 204 ? -13.517 13.620 20.472 1.00 95.56 204 TYR A O 1
ATOM 1615 N N . PHE A 1 205 ? -13.686 13.006 18.313 1.00 94.12 205 PHE A N 1
ATOM 1616 C CA . PHE A 1 205 ? -12.717 13.977 17.802 1.00 94.12 205 PHE A CA 1
ATOM 1617 C C . PHE A 1 205 ? -13.165 15.422 18.036 1.00 94.12 205 PHE A C 1
ATOM 1619 O O . PHE A 1 205 ? -12.330 16.275 18.315 1.00 94.12 205 PHE A O 1
ATOM 1626 N N . LYS A 1 206 ? -14.478 15.681 18.028 1.00 93.69 206 LYS A N 1
ATOM 1627 C CA . LYS A 1 206 ? -15.089 16.992 18.316 1.00 93.69 206 LYS A CA 1
ATOM 1628 C C . LYS A 1 206 ? -15.410 17.241 19.796 1.00 93.69 206 LYS A C 1
ATOM 1630 O O . LYS A 1 206 ? -16.159 18.169 20.094 1.00 93.69 206 LYS A O 1
ATOM 1635 N N . ASP A 1 207 ? -14.911 16.403 20.708 1.00 94.94 207 ASP A N 1
ATOM 1636 C CA . ASP A 1 207 ? -15.171 16.491 22.158 1.00 94.94 207 ASP A CA 1
ATOM 1637 C C . ASP A 1 207 ? -16.660 16.403 22.551 1.00 94.94 207 ASP A C 1
ATOM 1639 O O . ASP A 1 207 ? -17.061 16.831 23.632 1.00 94.94 207 ASP A O 1
ATOM 1643 N N . GLN A 1 208 ? -17.505 15.835 21.689 1.00 97.06 208 GLN A N 1
ATOM 1644 C CA . GLN A 1 208 ? -18.951 15.755 21.918 1.00 97.06 208 GLN A CA 1
ATOM 1645 C C . GLN A 1 208 ? -19.341 14.551 22.777 1.00 97.06 208 GLN A C 1
ATOM 1647 O O . GLN A 1 208 ? -20.364 14.592 23.460 1.00 97.06 208 GLN A O 1
ATOM 1652 N N . LYS A 1 209 ? -18.542 13.479 22.738 1.00 97.25 209 LYS A N 1
ATOM 1653 C CA . LYS A 1 209 ? -18.769 12.245 23.496 1.00 97.25 209 LYS A CA 1
ATOM 1654 C C . LYS A 1 209 ? -17.473 11.715 24.110 1.00 97.25 209 LYS A C 1
ATOM 1656 O O . LYS A 1 209 ? -16.415 11.836 23.487 1.00 97.25 209 LYS A O 1
ATOM 1661 N N . PRO A 1 210 ? -17.528 11.100 25.306 1.00 97.50 210 PRO A N 1
ATOM 1662 C CA . PRO A 1 210 ? -16.369 10.445 25.894 1.00 97.50 210 PRO A CA 1
ATOM 1663 C C . PRO A 1 210 ? -16.000 9.178 25.112 1.00 97.50 210 PRO A C 1
ATOM 1665 O O . PRO A 1 210 ? -16.849 8.522 24.508 1.00 97.50 210 PRO A O 1
ATOM 1668 N N . ILE A 1 211 ? -14.721 8.805 25.166 1.00 97.31 211 ILE A N 1
ATOM 1669 C CA . ILE A 1 211 ? -14.181 7.692 24.379 1.00 97.31 211 ILE A CA 1
ATOM 1670 C C . ILE A 1 211 ? -14.839 6.343 24.687 1.00 97.31 211 ILE A C 1
ATOM 1672 O O . ILE A 1 211 ? -15.059 5.555 23.773 1.00 97.31 211 ILE A O 1
ATOM 1676 N N . ASP A 1 212 ? -15.190 6.086 25.951 1.00 97.94 212 ASP A N 1
ATOM 1677 C CA . ASP A 1 212 ? -15.834 4.831 26.353 1.00 97.94 212 ASP A CA 1
ATOM 1678 C C . ASP A 1 212 ? -17.227 4.681 25.735 1.00 97.94 212 ASP A C 1
ATOM 1680 O O . ASP A 1 212 ? -17.613 3.582 25.336 1.00 97.94 212 ASP A O 1
ATOM 1684 N N . GLU A 1 213 ? -17.966 5.787 25.605 1.00 98.00 213 GLU A N 1
ATOM 1685 C CA . GLU A 1 213 ? -19.273 5.785 24.949 1.00 98.00 213 GLU A CA 1
ATOM 1686 C C . GLU A 1 213 ? -19.119 5.519 23.449 1.00 98.00 213 GLU A C 1
ATOM 1688 O O . GLU A 1 213 ? -19.790 4.640 22.912 1.00 98.00 213 GLU A O 1
ATOM 1693 N N . VAL A 1 214 ? -18.198 6.220 22.780 1.00 98.00 214 VAL A N 1
ATOM 1694 C CA . VAL A 1 214 ? -17.944 6.043 21.340 1.00 98.00 214 VAL A CA 1
ATOM 1695 C C . VAL A 1 214 ? -17.477 4.622 21.022 1.00 98.00 214 VAL A C 1
ATOM 1697 O O . VAL A 1 214 ? -18.035 3.977 20.136 1.00 98.00 214 VAL A O 1
ATOM 1700 N N . ALA A 1 215 ? -16.526 4.089 21.790 1.00 97.88 215 ALA A N 1
ATOM 1701 C CA . ALA A 1 215 ? -16.064 2.709 21.667 1.00 97.88 215 ALA A CA 1
ATOM 1702 C C . ALA A 1 215 ? -17.210 1.693 21.849 1.00 97.88 215 ALA A C 1
ATOM 1704 O O . ALA A 1 215 ? -17.321 0.730 21.087 1.00 97.88 215 ALA A O 1
ATOM 1705 N N . GLY A 1 216 ? -18.103 1.928 22.819 1.00 98.12 216 GLY A N 1
ATOM 1706 C CA . GLY A 1 216 ? -19.283 1.092 23.050 1.00 98.12 216 GLY A CA 1
ATOM 1707 C C . GLY A 1 216 ? -20.291 1.118 21.896 1.00 98.12 216 GLY A C 1
ATOM 1708 O O . GLY A 1 216 ? -20.833 0.071 21.524 1.00 98.12 216 GLY A O 1
ATOM 1709 N N . ILE A 1 217 ? -20.519 2.289 21.292 1.00 97.81 217 ILE A N 1
ATOM 1710 C CA . ILE A 1 217 ? -21.401 2.424 20.124 1.00 97.81 217 ILE A CA 1
ATOM 1711 C C . ILE A 1 217 ? -20.794 1.707 18.915 1.00 97.81 217 ILE A C 1
ATOM 1713 O O . ILE A 1 217 ? -21.489 0.912 18.279 1.00 97.81 217 ILE A O 1
ATOM 1717 N N . ILE A 1 218 ? -19.500 1.913 18.640 1.00 97.94 218 ILE A N 1
ATOM 1718 C CA . ILE A 1 218 ? -18.778 1.223 17.561 1.00 97.94 218 ILE A CA 1
ATOM 1719 C C . ILE A 1 218 ? -18.880 -0.291 17.746 1.00 97.94 218 ILE A C 1
ATOM 1721 O O . ILE A 1 218 ? -19.335 -0.977 16.833 1.00 97.94 218 ILE A O 1
ATOM 1725 N N . HIS A 1 219 ? -18.546 -0.813 18.932 1.00 97.44 219 HIS A N 1
ATOM 1726 C CA . HIS A 1 219 ? -18.659 -2.244 19.223 1.00 97.44 219 HIS A CA 1
ATOM 1727 C C . HIS A 1 219 ? -20.062 -2.767 18.900 1.00 97.44 219 HIS A C 1
ATOM 1729 O O . HIS A 1 219 ? -20.207 -3.761 18.192 1.00 97.44 219 HIS A O 1
ATOM 1735 N N . SER A 1 220 ? -21.099 -2.083 19.388 1.00 97.44 220 SER A N 1
ATOM 1736 C CA . SER A 1 220 ? -22.491 -2.511 19.215 1.00 97.44 220 SER A CA 1
ATOM 1737 C C . SER A 1 220 ? -22.912 -2.524 17.743 1.00 97.44 220 SER A C 1
ATOM 1739 O O . SER A 1 220 ? -23.514 -3.494 17.281 1.00 97.44 220 SER A O 1
ATOM 1741 N N . ARG A 1 221 ? -22.569 -1.472 16.987 1.00 97.38 221 ARG A N 1
ATOM 1742 C CA . ARG A 1 221 ? -22.899 -1.350 15.559 1.00 97.38 221 ARG A CA 1
ATOM 1743 C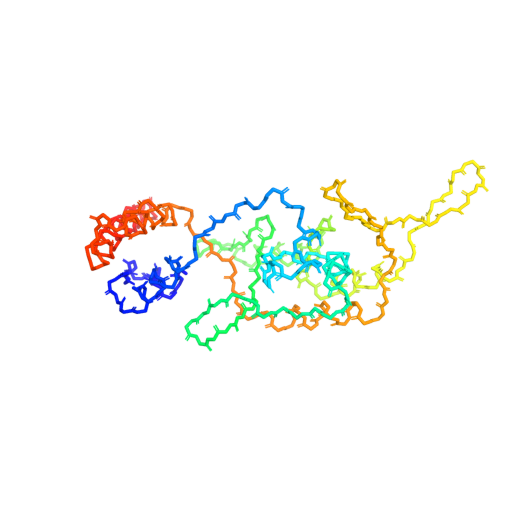 C . ARG A 1 221 ? -22.148 -2.378 14.710 1.00 97.38 221 ARG A C 1
ATOM 1745 O O . ARG A 1 221 ? -22.751 -3.001 13.840 1.00 97.38 221 ARG A O 1
ATOM 1752 N N . VAL A 1 222 ? -20.861 -2.597 14.981 1.00 95.75 222 VAL A N 1
ATOM 1753 C CA . VAL A 1 222 ? -20.059 -3.594 14.256 1.00 95.75 222 VAL A CA 1
ATOM 1754 C C . VAL A 1 222 ? -20.519 -5.011 14.581 1.00 95.75 222 VAL A C 1
ATOM 1756 O O . VAL A 1 222 ? -20.639 -5.831 13.673 1.00 95.75 222 VAL A O 1
ATOM 1759 N N . LYS A 1 223 ? -20.842 -5.303 15.846 1.00 95.00 223 LYS A N 1
ATOM 1760 C CA . LYS A 1 223 ? -21.375 -6.610 16.239 1.00 95.00 223 LYS A CA 1
ATOM 1761 C C . LYS A 1 223 ? -22.676 -6.930 15.501 1.00 95.00 223 LYS A C 1
ATOM 1763 O O . LYS A 1 223 ? -22.797 -8.022 14.952 1.00 95.00 223 LYS A O 1
ATOM 1768 N N . LEU A 1 224 ? -23.598 -5.967 15.433 1.00 94.75 224 LEU A N 1
ATOM 1769 C CA . LEU A 1 224 ? -24.845 -6.113 14.681 1.00 94.75 224 LEU A CA 1
ATOM 1770 C C . LEU A 1 224 ? -24.584 -6.403 13.196 1.00 94.75 224 LEU A C 1
ATOM 1772 O O . LEU A 1 224 ? -25.136 -7.361 12.663 1.00 94.75 224 LEU A O 1
ATOM 1776 N N . TYR A 1 225 ? -23.696 -5.637 12.555 1.00 93.44 225 TYR A N 1
ATOM 1777 C CA . TYR A 1 225 ? -23.308 -5.873 11.160 1.00 93.44 225 TYR A CA 1
ATOM 1778 C C . TYR A 1 225 ? -22.766 -7.296 10.946 1.00 93.44 225 TYR A C 1
ATOM 1780 O O . TYR A 1 225 ? -23.181 -7.989 10.018 1.00 93.44 225 TYR A O 1
ATOM 1788 N N . LEU A 1 226 ? -21.862 -7.760 11.814 1.00 91.75 226 LEU A N 1
ATOM 1789 C CA . LEU A 1 226 ? -21.284 -9.102 11.716 1.00 91.75 226 LEU A CA 1
ATOM 1790 C C . LEU A 1 226 ? -22.348 -10.205 11.864 1.00 91.75 226 LEU A C 1
ATOM 1792 O O . LEU A 1 226 ? -22.316 -11.190 11.122 1.00 91.75 226 LEU A O 1
ATOM 1796 N N . ASP A 1 227 ? -23.304 -10.029 12.779 1.00 90.31 227 ASP A N 1
ATOM 1797 C CA . ASP A 1 227 ? -24.405 -10.975 12.993 1.00 90.31 227 ASP A CA 1
ATOM 1798 C C . ASP A 1 227 ? -25.335 -11.069 11.772 1.00 90.31 227 ASP A C 1
ATOM 1800 O O . ASP A 1 227 ? -25.783 -12.161 11.415 1.00 90.31 227 ASP A O 1
ATOM 1804 N N . GLU A 1 228 ? -25.587 -9.951 11.088 1.00 88.06 228 GLU A N 1
ATOM 1805 C CA . GLU A 1 228 ? -26.371 -9.918 9.849 1.00 88.06 228 GLU A CA 1
ATOM 1806 C C . GLU A 1 228 ? -25.648 -10.622 8.691 1.00 88.06 228 GLU A C 1
ATOM 1808 O O . GLU A 1 228 ? -26.258 -11.423 7.978 1.00 88.06 228 GLU A O 1
ATOM 1813 N N . GLN A 1 229 ? -24.337 -10.403 8.530 1.00 83.38 229 GLN A N 1
ATOM 1814 C CA . GLN A 1 229 ? -23.550 -11.066 7.480 1.00 83.38 229 GLN A CA 1
ATOM 1815 C C . GLN A 1 229 ? -23.499 -12.589 7.666 1.00 83.38 229 GLN A C 1
ATOM 1817 O O . GLN A 1 229 ? -23.637 -13.343 6.701 1.00 83.38 229 GLN A O 1
ATOM 1822 N N . ALA A 1 230 ? -23.369 -13.062 8.908 1.00 77.94 230 ALA A N 1
ATOM 1823 C CA . ALA A 1 230 ? -23.370 -14.492 9.208 1.00 77.94 230 ALA A CA 1
ATOM 1824 C C . ALA A 1 230 ? -24.703 -15.176 8.844 1.00 77.94 230 ALA A C 1
ATOM 1826 O O . ALA A 1 230 ? -24.715 -16.329 8.413 1.00 77.94 230 ALA A O 1
ATOM 1827 N N . GLN A 1 231 ? -25.832 -14.470 8.968 1.00 67.50 231 GLN A N 1
ATOM 1828 C CA . GLN A 1 231 ? -27.142 -14.997 8.567 1.00 67.50 231 GLN A CA 1
ATOM 1829 C C . GLN A 1 231 ? -27.319 -15.086 7.049 1.00 67.50 231 GLN A C 1
ATOM 1831 O O . GLN A 1 231 ? -28.063 -15.946 6.577 1.00 67.50 231 GLN A O 1
ATOM 1836 N N . ILE A 1 232 ? -26.656 -14.210 6.291 1.00 60.84 232 ILE A N 1
ATOM 1837 C CA . ILE A 1 232 ? -26.706 -14.207 4.826 1.00 60.84 232 ILE A CA 1
ATOM 1838 C C . ILE A 1 232 ? -25.874 -15.362 4.255 1.00 60.84 232 ILE A C 1
ATOM 1840 O O . ILE A 1 232 ? -26.318 -16.001 3.311 1.00 60.84 232 ILE A O 1
ATOM 1844 N N . ILE A 1 233 ? -24.712 -15.666 4.843 1.00 54.72 233 ILE A N 1
ATOM 1845 C CA . ILE A 1 233 ? -23.807 -16.734 4.373 1.00 54.72 233 ILE A CA 1
ATOM 1846 C C . ILE A 1 233 ? -24.354 -18.143 4.680 1.00 54.72 233 ILE A C 1
ATOM 1848 O O . ILE A 1 233 ? -24.071 -19.088 3.953 1.00 54.72 233 ILE A O 1
ATOM 1852 N N . CYS A 1 234 ? -25.159 -18.297 5.735 1.00 50.16 234 CYS A N 1
ATOM 1853 C CA . CYS A 1 234 ? -25.797 -19.570 6.096 1.00 50.16 234 CYS A CA 1
ATOM 1854 C C . CYS A 1 234 ? -27.110 -19.862 5.332 1.00 50.16 234 CYS A C 1
ATOM 1856 O O . CYS A 1 234 ? -27.825 -20.798 5.705 1.00 50.16 234 CYS A O 1
ATOM 1858 N N . ARG A 1 235 ? -27.463 -19.063 4.318 1.00 38.97 235 ARG A N 1
ATOM 1859 C CA . ARG A 1 235 ? -28.610 -19.282 3.422 1.00 38.97 235 ARG A CA 1
ATOM 1860 C C . ARG A 1 235 ? -28.147 -19.621 2.015 1.00 38.97 235 ARG A C 1
ATOM 1862 O O . ARG A 1 235 ? -28.843 -20.456 1.397 1.00 38.97 235 ARG A O 1
#

Sequence (235 aa):
MDEFINWETVKCEFTGDYFKDLLRFAKEYSGGYTQTSVSQAIAEGDVLLSIGVISSVTDYQIQSELYGGDLTFIGYPTADGSGTAIGYRGSQLAISNDSDDKEAAWEFVKYYLQNGWDGQGFPVFQDQFDKAMEKARQKDMETADGVTYELPKGYFSDGSYYFEVFQADSDDVEAVRNLVADAGNRYKYNTDILGIINEEADAYFKDQKPIDEVAGIIHSRVKLYLDEQAQIICR

Foldseek 3Di:
DVVAADLVVLAGALLDPVNLVVLVVVLVDDDDDDPDFPLVCLVVVVDPDDDADDFALQSLVVVCVSNVNDDDPQADQDPVGHANADEDDDDDDDDDPPDPCSVVSVVVVVVCLVPVDPLTGARPDPVVNVVRLVVLQDWDWDDDPNDIDTDFPDWDDRPVDIDTHTRDDPVSSVVVVVNVVRHPHHDDDDPVLVVLLVVLSVCVSVVNDDSSVSSVSSSVVSSVVSVVVVVVVVD

Radius of gyration: 22.58 Å; chains: 1; bounding box: 49×56×65 Å

Secondary structure (DSSP, 8-state):
-TTTEETTTTEE--SSHHHHHHHHHHHH------SS-HHHHHHTTS-S-------SHHHHHHHHHHTTT------EEETTEEE-EEPPPSPPP---TT-S-HHHHHHHHHHHHHH---SSS--SSHHHHHHHHHHHTSPEEEEETTEEEEEPSEEEE-SS-EEEE-S--HHHHHHHHHHHHH--EE----HHHHHHHHHHHHHHHTTSS-HHHHHHHHHHHHHHHHHHHHHHHT-